Protein AF-0000000085039211 (afdb_homodimer)

Nearest PDB structures (foldseek):
  5gqo-assembly1_B-2  TM=6.770E-01  e=1.855E-03  Mycolicibacterium smegmatis MC2 155
  8w0i-assembly1_6  TM=7.832E-01  e=8.915E-02  Homo sapiens
  6xtx-assembly1_7  TM=7.557E-01  e=6.427E-02  Homo sapiens
  7uy7-assembly1_B  TM=6.218E-01  e=1.736E-02  Tetrahymena thermophila
  8rif-assembly1_D  TM=6.751E-01  e=2.836E-02  Saccharomyces cerevisiae

Radius of gyration: 34.63 Å; Cα contacts (8 Å, |Δi|>4): 441; chains: 2; bounding box: 51×150×95 Å

Structure (mmCIF, N/CA/C/O backbone):
data_AF-0000000085039211-model_v1
#
loop_
_entity.id
_entity.type
_entity.pdbx_description
1 polymer 'DUF3127 domain-containing protein'
#
loop_
_atom_site.group_PDB
_atom_site.id
_atom_site.type_symbol
_atom_site.label_atom_id
_atom_site.label_alt_id
_atom_site.label_comp_id
_atom_site.label_asym_id
_atom_site.label_entity_id
_atom_site.label_seq_id
_atom_site.pdbx_PDB_ins_code
_atom_site.Cartn_x
_atom_site.Cartn_y
_atom_site.Cartn_z
_atom_site.occupancy
_atom_site.B_iso_or_equiv
_atom_site.auth_seq_id
_atom_site.auth_comp_id
_atom_site.auth_asym_id
_atom_site.auth_atom_id
_atom_site.pdbx_PDB_model_num
ATOM 1 N N . MET A 1 1 ? -5.336 -2.699 9 1 95.12 1 MET A N 1
ATOM 2 C CA . MET A 1 1 ? -3.877 -2.699 9.047 1 95.12 1 MET A CA 1
ATOM 3 C C . MET A 1 1 ? -3.354 -1.408 9.672 1 95.12 1 MET A C 1
ATOM 5 O O . MET A 1 1 ? -4.062 -0.401 9.711 1 95.12 1 MET A O 1
ATOM 9 N N . GLU A 1 2 ? -2.113 -1.465 10.234 1 97.44 2 GLU A N 1
ATOM 10 C CA . GLU A 1 2 ? -1.537 -0.275 10.852 1 97.44 2 GLU A CA 1
ATOM 11 C C . GLU A 1 2 ? -0.101 -0.053 10.391 1 97.44 2 GLU A C 1
ATOM 13 O O . GLU A 1 2 ? 0.59 -1.003 10.016 1 97.44 2 GLU A O 1
ATOM 18 N N . ILE A 1 3 ? 0.291 1.289 10.516 1 97.94 3 ILE A N 1
ATOM 19 C CA . ILE A 1 3 ? 1.66 1.646 10.156 1 97.94 3 ILE A CA 1
ATOM 20 C C . ILE A 1 3 ? 2.162 2.752 11.078 1 97.94 3 ILE A C 1
ATOM 22 O O . ILE A 1 3 ? 1.408 3.656 11.445 1 97.94 3 ILE A O 1
ATOM 26 N N . SER A 1 4 ? 3.389 2.641 11.469 1 97.88 4 SER A N 1
ATOM 27 C CA . SER A 1 4 ? 3.998 3.635 12.352 1 97.88 4 SER A CA 1
ATOM 28 C C . SER A 1 4 ? 5.277 4.199 11.742 1 97.88 4 SER A C 1
ATOM 30 O O . SER A 1 4 ? 6.008 3.486 11.047 1 97.88 4 SER A O 1
ATOM 32 N N . GLY A 1 5 ? 5.547 5.453 12.055 1 98.25 5 GLY A N 1
ATOM 33 C CA . GLY A 1 5 ? 6.754 6.105 11.57 1 98.25 5 GLY A CA 1
ATOM 34 C C . GLY A 1 5 ? 6.723 7.613 11.734 1 98.25 5 GLY A C 1
ATOM 35 O O . GLY A 1 5 ? 5.98 8.141 12.57 1 98.25 5 GLY A O 1
ATOM 36 N N . LYS A 1 6 ? 7.578 8.242 11.07 1 98.5 6 LYS A N 1
ATOM 37 C CA . LYS A 1 6 ? 7.695 9.695 11.109 1 98.5 6 LYS A CA 1
ATOM 38 C C . LYS A 1 6 ? 7.285 10.32 9.773 1 98.5 6 LYS A C 1
ATOM 40 O O . LYS A 1 6 ? 7.695 9.852 8.711 1 98.5 6 LYS A O 1
ATOM 45 N N . ILE A 1 7 ? 6.465 11.352 9.883 1 98.81 7 ILE A N 1
ATOM 46 C CA . ILE A 1 7 ? 6.09 12.086 8.68 1 98.81 7 ILE A CA 1
ATOM 47 C C . ILE A 1 7 ? 7.262 12.945 8.211 1 98.81 7 ILE A C 1
ATOM 49 O O . ILE A 1 7 ? 7.715 13.828 8.93 1 98.81 7 ILE A O 1
ATOM 53 N N . ILE A 1 8 ? 7.719 12.711 7.027 1 98.75 8 ILE A N 1
ATOM 54 C CA . ILE A 1 8 ? 8.898 13.438 6.574 1 98.75 8 ILE A CA 1
ATOM 55 C C . ILE A 1 8 ? 8.492 14.508 5.559 1 98.75 8 ILE A C 1
ATOM 57 O O . ILE A 1 8 ? 9.281 15.398 5.238 1 98.75 8 ILE A O 1
ATOM 61 N N . GLN A 1 9 ? 7.254 14.391 5.086 1 98.62 9 GLN A N 1
ATOM 62 C CA . GLN A 1 9 ? 6.766 15.367 4.121 1 98.62 9 GLN A CA 1
ATOM 63 C C . GLN A 1 9 ? 5.238 15.391 4.09 1 98.62 9 GLN A C 1
ATOM 65 O O . GLN A 1 9 ? 4.594 14.344 4.137 1 98.62 9 GLN A O 1
ATOM 70 N N . ALA A 1 10 ? 4.711 16.531 4.086 1 98.62 10 ALA A N 1
ATOM 71 C CA . ALA A 1 10 ? 3.289 16.75 3.824 1 98.62 10 ALA A CA 1
ATOM 72 C C . ALA A 1 10 ? 3.078 17.422 2.467 1 98.62 10 ALA A C 1
ATOM 74 O O . ALA A 1 10 ? 3.518 18.547 2.246 1 98.62 10 ALA A O 1
ATOM 75 N N . LEU A 1 11 ? 2.436 16.75 1.58 1 98.38 11 LEU A N 1
ATOM 76 C CA . LEU A 1 11 ? 2.221 17.312 0.25 1 98.38 11 LEU A CA 1
ATOM 77 C C . LEU A 1 11 ? 1.058 18.297 0.256 1 98.38 11 LEU A C 1
ATOM 79 O O . LEU A 1 11 ? 0.298 18.359 1.226 1 98.38 11 LEU A O 1
ATOM 83 N N . GLU A 1 12 ? 1.002 19.062 -0.739 1 97.62 12 GLU A N 1
ATOM 84 C CA . GLU A 1 12 ? -0.069 20.047 -0.841 1 97.62 12 GLU A CA 1
ATOM 85 C C . GLU A 1 12 ? -1.436 19.375 -0.916 1 97.62 12 GLU A C 1
ATOM 87 O O . GLU A 1 12 ? -1.589 18.328 -1.571 1 97.62 12 GLU A O 1
ATOM 92 N N . GLU A 1 13 ? -2.35 20 -0.254 1 97.94 13 GLU A N 1
ATOM 93 C CA . GLU A 1 13 ? -3.721 19.5 -0.321 1 97.94 13 GLU A CA 1
ATOM 94 C C . GLU A 1 13 ? -4.285 19.625 -1.732 1 97.94 13 GLU A C 1
ATOM 96 O O . GLU A 1 13 ? -4.062 20.641 -2.408 1 97.94 13 GLU A O 1
ATOM 101 N N . GLN A 1 14 ? -4.996 18.641 -2.199 1 97.62 14 GLN A N 1
ATOM 102 C CA . GLN A 1 14 ? -5.691 18.641 -3.482 1 97.62 14 GLN A CA 1
ATOM 103 C C . GLN A 1 14 ? -7.203 18.672 -3.287 1 97.62 14 GLN A C 1
ATOM 105 O O . GLN A 1 14 ? -7.723 18.094 -2.332 1 97.62 14 GLN A O 1
ATOM 110 N N . SER A 1 15 ? -7.875 19.422 -4.148 1 96.62 15 SER A N 1
ATOM 111 C CA . SER A 1 15 ? -9.336 19.484 -4.094 1 96.62 15 SER A CA 1
ATOM 112 C C . SER A 1 15 ? -9.938 19.484 -5.492 1 96.62 15 SER A C 1
ATOM 114 O O . SER A 1 15 ? -9.242 19.719 -6.48 1 96.62 15 SER A O 1
ATOM 116 N N . GLY A 1 16 ? -11.141 19.062 -5.582 1 95.5 16 GLY A N 1
ATOM 117 C CA . GLY A 1 16 ? -11.867 19.047 -6.84 1 95.5 16 GLY A CA 1
ATOM 118 C C . GLY A 1 16 ? -13.375 18.922 -6.66 1 95.5 16 GLY A C 1
ATOM 119 O O . GLY A 1 16 ? -13.883 19.062 -5.551 1 95.5 16 GLY A O 1
ATOM 120 N N . ASN A 1 17 ? -14.102 19.031 -7.777 1 93.06 17 ASN A N 1
ATOM 121 C CA . ASN A 1 17 ? -15.547 18.828 -7.793 1 93.06 17 ASN A CA 1
ATOM 122 C C . ASN A 1 17 ? -15.922 17.516 -8.477 1 93.06 17 ASN A C 1
ATOM 124 O O . ASN A 1 17 ? -15.484 17.25 -9.594 1 93.06 17 ASN A O 1
ATOM 128 N N . GLY A 1 18 ? -16.469 16.703 -7.668 1 87.19 18 GLY A N 1
ATOM 129 C CA . GLY A 1 18 ? -16.922 15.445 -8.242 1 87.19 18 GLY A CA 1
ATOM 130 C C . GLY A 1 18 ? -18.438 15.297 -8.234 1 87.19 18 GLY A C 1
ATOM 131 O O . GLY A 1 18 ? -19.156 16.266 -7.961 1 87.19 18 GLY A O 1
ATOM 132 N N . ARG A 1 19 ? -18.953 14.102 -8.664 1 89.31 19 ARG A N 1
ATOM 133 C CA . ARG A 1 19 ? -20.375 13.812 -8.781 1 89.31 19 ARG A CA 1
ATOM 134 C C . ARG A 1 19 ? -21.078 14.047 -7.449 1 89.31 19 ARG A C 1
ATOM 136 O O . ARG A 1 19 ? -22.219 14.539 -7.426 1 89.31 19 ARG A O 1
ATOM 143 N N . ASN A 1 20 ? -20.406 13.773 -6.32 1 88.5 20 ASN A N 1
ATOM 144 C CA . ASN A 1 20 ? -20.984 13.883 -4.988 1 88.5 20 ASN A CA 1
ATOM 145 C C . ASN A 1 20 ? -20.641 15.219 -4.336 1 88.5 20 ASN A C 1
ATOM 147 O O . ASN A 1 20 ? -20.688 15.344 -3.111 1 88.5 20 ASN A O 1
ATOM 151 N N . GLY A 1 21 ? -20.062 16.156 -5.195 1 91.38 21 GLY A N 1
ATOM 152 C CA . GLY A 1 21 ? -19.703 17.469 -4.66 1 91.38 21 GLY A CA 1
ATOM 153 C C . GLY A 1 21 ? -18.219 17.703 -4.586 1 91.38 21 GLY A C 1
ATOM 154 O O . GLY A 1 21 ? -17.438 17.078 -5.309 1 91.38 21 GLY A O 1
ATOM 155 N N . THR A 1 22 ? -17.906 18.609 -3.648 1 95.69 22 THR A N 1
ATOM 156 C CA . THR A 1 22 ? -16.5 18.984 -3.516 1 95.69 22 THR A CA 1
ATOM 157 C C . THR A 1 22 ? -15.734 17.969 -2.682 1 95.69 22 THR A C 1
ATOM 159 O O . THR A 1 22 ? -16.25 17.469 -1.672 1 95.69 22 THR A O 1
ATOM 162 N N . TRP A 1 23 ? -14.508 17.547 -3.139 1 96.56 23 TRP A N 1
ATOM 163 C CA . TRP A 1 23 ? -13.664 16.625 -2.369 1 96.56 23 TRP A CA 1
ATOM 164 C C . TRP A 1 23 ? -12.297 17.25 -2.105 1 96.56 23 TRP A C 1
ATOM 166 O O . TRP A 1 23 ? -11.844 18.109 -2.861 1 96.56 23 TRP A O 1
ATOM 176 N N . ARG A 1 24 ? -11.672 16.844 -0.873 1 97.5 24 ARG A N 1
ATOM 177 C CA . ARG A 1 24 ? -10.312 17.219 -0.495 1 97.5 24 ARG A CA 1
ATOM 178 C C . ARG A 1 24 ? -9.477 16 -0.145 1 97.5 24 ARG A C 1
ATOM 180 O O . ARG A 1 24 ? -9.977 15.062 0.481 1 97.5 24 ARG A O 1
ATOM 187 N N . LYS A 1 25 ? -8.25 16.062 -0.604 1 98.12 25 LYS A N 1
ATOM 188 C CA . LYS A 1 25 ? -7.32 15.023 -0.163 1 98.12 25 LYS A CA 1
ATOM 189 C C . LYS A 1 25 ? -5.922 15.594 0.057 1 98.12 25 LYS A C 1
ATOM 191 O O . LYS A 1 25 ? -5.539 16.578 -0.583 1 98.12 25 LYS A O 1
ATOM 196 N N . ARG A 1 26 ? -5.184 15.031 0.962 1 98.75 26 ARG A N 1
ATOM 197 C CA . ARG A 1 26 ? -3.799 15.406 1.218 1 98.75 26 ARG A CA 1
ATOM 198 C C . ARG A 1 26 ? -2.93 14.18 1.448 1 98.75 26 ARG A C 1
ATOM 200 O O . ARG A 1 26 ? -3.338 13.242 2.143 1 98.75 26 ARG A O 1
ATOM 207 N N . ASP A 1 27 ? -1.784 14.18 0.815 1 98.81 27 ASP A N 1
ATOM 208 C CA . ASP A 1 27 ? -0.852 13.07 0.933 1 98.81 27 ASP A CA 1
ATOM 209 C C . ASP A 1 27 ? 0.279 13.398 1.905 1 98.81 27 ASP A C 1
ATOM 211 O O . ASP A 1 27 ? 0.748 14.539 1.957 1 98.81 27 ASP A O 1
ATOM 215 N N . TYR A 1 28 ? 0.678 12.438 2.648 1 98.88 28 TYR A N 1
ATOM 216 C CA . TYR A 1 28 ? 1.795 12.508 3.584 1 98.88 28 TYR A CA 1
ATOM 217 C C . TYR A 1 28 ? 2.793 11.383 3.33 1 98.88 28 TY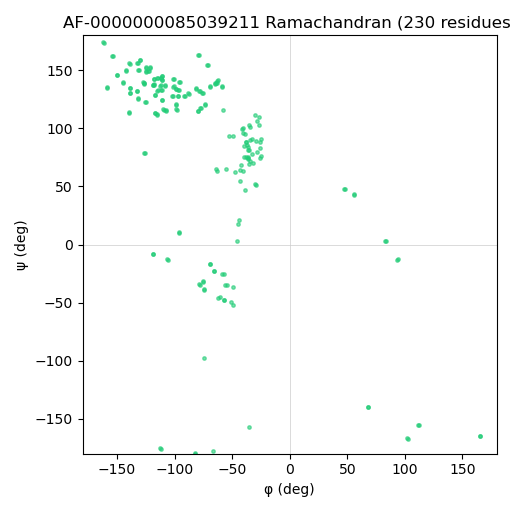R A C 1
ATOM 219 O O . TYR A 1 28 ? 2.402 10.242 3.084 1 98.88 28 TYR A O 1
ATOM 227 N N . ILE A 1 29 ? 4.027 11.688 3.391 1 98.94 29 ILE A N 1
ATOM 228 C CA . ILE A 1 29 ? 5.055 10.664 3.248 1 98.94 29 ILE A CA 1
ATOM 229 C C . ILE A 1 29 ? 5.547 10.234 4.629 1 98.94 29 ILE A C 1
ATOM 231 O O . ILE A 1 29 ? 6.113 11.039 5.371 1 98.94 29 ILE A O 1
ATOM 235 N N . LEU A 1 30 ? 5.328 9.016 4.965 1 98.88 30 LEU A N 1
ATOM 236 C CA . LEU A 1 30 ? 5.762 8.43 6.234 1 98.88 30 LEU A CA 1
ATOM 237 C C . LEU A 1 30 ? 7.012 7.582 6.043 1 98.88 30 LEU A C 1
ATOM 239 O O . LEU A 1 30 ? 7.098 6.805 5.086 1 98.88 30 LEU A O 1
ATOM 243 N N . GLU A 1 31 ? 7.996 7.848 6.824 1 98.81 31 GLU A N 1
ATOM 244 C CA . GLU A 1 31 ? 9.148 6.957 6.887 1 98.81 31 GLU A CA 1
ATOM 245 C C . GLU A 1 31 ? 9.055 6.012 8.086 1 98.81 31 GLU A C 1
ATOM 247 O O . GLU A 1 31 ? 8.984 6.457 9.227 1 98.81 31 GLU A O 1
ATOM 252 N N . THR A 1 32 ? 9.055 4.727 7.75 1 98.25 32 THR A N 1
ATOM 253 C CA . THR A 1 32 ? 8.938 3.73 8.812 1 98.25 32 THR A CA 1
ATOM 254 C C . THR A 1 32 ? 10.219 3.65 9.625 1 98.25 32 THR A C 1
ATOM 256 O O . THR A 1 32 ? 11.281 4.09 9.172 1 98.25 32 THR A O 1
ATOM 259 N N . GLY A 1 33 ? 10.062 3.199 10.883 1 94.38 33 GLY A N 1
ATOM 260 C CA . GLY A 1 33 ? 11.227 2.988 11.727 1 94.38 33 GLY A CA 1
ATOM 261 C C . GLY A 1 33 ? 11.914 1.658 11.477 1 94.38 33 GLY A C 1
ATOM 262 O O . GLY A 1 33 ? 11.57 0.948 10.531 1 94.38 33 GLY A O 1
ATOM 263 N N . GLY A 1 34 ? 13.078 1.405 12.297 1 91.06 34 GLY A N 1
ATOM 264 C CA . GLY A 1 34 ? 13.773 0.13 12.211 1 91.06 34 GLY A CA 1
ATOM 265 C C . GLY A 1 34 ? 15.055 0.201 11.398 1 91.06 34 GLY A C 1
ATOM 266 O O . GLY A 1 34 ? 15.539 1.291 11.086 1 91.06 34 GLY A O 1
ATOM 267 N N . GLN A 1 35 ? 15.57 -1.018 11.07 1 93.56 35 GLN A N 1
ATOM 268 C CA . GLN A 1 35 ? 16.859 -1.14 10.414 1 93.56 35 GLN A CA 1
ATOM 269 C C . GLN A 1 35 ? 16.766 -0.758 8.938 1 93.56 35 GLN A C 1
ATOM 271 O O . GLN A 1 35 ? 17.719 -0.192 8.383 1 93.56 35 GLN A O 1
ATOM 276 N N . TYR A 1 36 ? 15.586 -0.991 8.266 1 94.44 36 TYR A N 1
ATOM 277 C CA . TYR A 1 36 ? 15.391 -0.73 6.848 1 94.44 36 TYR A CA 1
ATOM 278 C C . TYR A 1 36 ? 14.172 0.156 6.617 1 94.44 36 TYR A C 1
ATOM 280 O O . TYR A 1 36 ? 13.148 -0.308 6.117 1 94.44 36 TYR A O 1
ATOM 288 N N . PRO A 1 37 ? 14.375 1.409 6.848 1 97.81 37 PRO A N 1
ATOM 289 C CA . PRO A 1 37 ? 13.242 2.328 6.715 1 97.81 37 PRO A CA 1
ATOM 290 C C . PRO A 1 37 ? 12.711 2.402 5.285 1 97.81 37 PRO A C 1
ATOM 292 O O . PRO A 1 37 ? 13.484 2.35 4.328 1 97.81 37 PRO A O 1
ATOM 295 N N . LYS A 1 38 ? 11.406 2.439 5.184 1 98.25 38 LYS A N 1
ATOM 296 C CA . LYS A 1 38 ? 10.711 2.635 3.91 1 98.25 38 LYS A CA 1
ATOM 297 C C . LYS A 1 38 ? 9.82 3.869 3.953 1 98.25 38 LYS A C 1
ATOM 299 O O . LYS A 1 38 ? 9.375 4.285 5.027 1 98.25 38 LYS A O 1
ATOM 304 N N . LYS A 1 39 ? 9.648 4.422 2.822 1 98.88 39 LYS A N 1
ATOM 305 C CA . LYS A 1 39 ? 8.68 5.508 2.713 1 98.88 39 LYS A CA 1
ATOM 306 C C . LYS A 1 39 ? 7.32 4.992 2.24 1 98.88 39 LYS A C 1
ATOM 308 O O . LYS A 1 39 ? 7.254 4.109 1.382 1 98.88 39 LYS A O 1
ATOM 313 N N . VAL A 1 40 ? 6.328 5.52 2.818 1 98.94 40 VAL A N 1
ATOM 314 C CA . VAL A 1 40 ? 4.969 5.176 2.402 1 98.94 40 VAL A CA 1
ATOM 315 C C . VAL A 1 40 ? 4.148 6.449 2.213 1 98.94 40 VAL A C 1
ATOM 317 O O . VAL A 1 40 ? 4.086 7.293 3.107 1 98.94 40 VAL A O 1
ATOM 320 N N . CYS A 1 41 ? 3.562 6.605 1.047 1 98.94 41 CYS A N 1
ATOM 321 C CA . CYS A 1 41 ? 2.65 7.711 0.785 1 98.94 41 CYS A CA 1
ATOM 322 C C . CYS A 1 41 ? 1.268 7.43 1.357 1 98.94 41 CYS A C 1
ATOM 324 O O . CYS A 1 41 ? 0.583 6.508 0.911 1 98.94 41 CYS A O 1
ATOM 326 N N . LEU A 1 42 ? 0.855 8.172 2.287 1 98.88 42 LEU A N 1
ATOM 327 C CA . LEU A 1 42 ? -0.427 8.016 2.965 1 98.88 42 LEU A CA 1
ATOM 328 C C . LEU A 1 42 ? -1.395 9.125 2.564 1 98.88 42 LEU A C 1
ATOM 330 O O . LEU A 1 42 ? -1.01 10.289 2.492 1 98.88 42 LEU A O 1
ATOM 334 N N . THR A 1 43 ? -2.607 8.773 2.332 1 98.88 43 THR A N 1
ATOM 335 C CA . THR A 1 43 ? -3.592 9.75 1.873 1 98.88 43 THR A CA 1
ATOM 336 C C . THR A 1 43 ? -4.691 9.938 2.916 1 98.88 43 THR A C 1
ATOM 338 O O . THR A 1 43 ? -5.219 8.961 3.451 1 98.88 43 THR A O 1
ATOM 341 N N . VAL A 1 44 ? -5.027 11.156 3.23 1 98.81 44 VAL A N 1
ATOM 342 C CA . VAL A 1 44 ? -6.164 11.508 4.074 1 98.81 44 VAL A CA 1
ATOM 343 C C . VAL A 1 44 ? -7.223 12.219 3.24 1 98.81 44 VAL A C 1
ATOM 345 O O . VAL A 1 44 ? -6.898 13.086 2.418 1 98.81 44 VAL A O 1
ATOM 348 N N . TRP A 1 45 ? -8.461 11.852 3.459 1 98 45 TRP A N 1
ATOM 349 C CA . TRP A 1 45 ? -9.547 12.391 2.65 1 98 45 TRP A CA 1
ATOM 350 C C . TRP A 1 45 ? -10.484 13.234 3.5 1 98 45 TRP A C 1
ATOM 352 O O . TRP A 1 45 ? -10.758 12.906 4.656 1 98 45 TRP A O 1
ATOM 362 N N . GLY A 1 46 ? -11.031 14.391 2.912 1 96.94 46 GLY A N 1
ATOM 363 C CA . GLY A 1 46 ? -12.141 15.148 3.473 1 96.94 46 GLY A CA 1
ATOM 364 C C . GLY A 1 46 ? -11.789 15.859 4.766 1 96.94 46 GLY A C 1
ATOM 365 O O . GLY A 1 46 ? -10.688 16.406 4.898 1 96.94 46 GLY A O 1
ATOM 366 N N . ASP A 1 47 ? -12.781 15.82 5.715 1 96.94 47 ASP A N 1
ATOM 367 C CA . ASP A 1 47 ? -12.648 16.562 6.961 1 96.94 47 ASP A CA 1
ATOM 368 C C . ASP A 1 47 ? -11.562 15.969 7.852 1 96.94 47 ASP A C 1
ATOM 370 O O . ASP A 1 47 ? -11.086 16.625 8.781 1 96.94 47 ASP A O 1
ATOM 374 N N . LYS A 1 48 ? -11.195 14.75 7.547 1 98.12 48 LYS A N 1
ATOM 375 C CA . LYS A 1 48 ? -10.188 14.07 8.359 1 98.12 48 LYS A CA 1
ATOM 376 C C . LYS A 1 48 ? -8.828 14.75 8.242 1 98.12 48 LYS A C 1
ATOM 378 O O . LYS A 1 48 ? -7.961 14.578 9.102 1 98.12 48 LYS A O 1
ATOM 383 N N . ILE A 1 49 ? -8.602 15.469 7.188 1 98.19 49 ILE A N 1
ATOM 384 C CA . ILE A 1 49 ? -7.355 16.203 7.008 1 98.19 49 ILE A CA 1
ATOM 385 C C . ILE A 1 49 ? -7.141 17.156 8.188 1 98.19 49 ILE A C 1
ATOM 387 O O . ILE A 1 49 ? -6.066 17.172 8.789 1 98.19 49 ILE A O 1
ATOM 391 N N . ASP A 1 50 ? -8.227 17.906 8.516 1 97.56 50 ASP A N 1
ATOM 392 C CA . ASP A 1 50 ? -8.172 18.859 9.625 1 97.56 50 ASP A CA 1
ATOM 393 C C . ASP A 1 50 ? -8.203 18.141 10.969 1 97.56 50 ASP A C 1
ATOM 395 O O . ASP A 1 50 ? -7.559 18.578 11.93 1 97.56 50 ASP A O 1
ATOM 399 N N . GLN A 1 51 ? -9.008 17.078 11.055 1 97.31 51 GLN A N 1
ATOM 400 C CA . GLN A 1 51 ? -9.148 16.312 12.289 1 97.31 51 GLN A CA 1
ATOM 401 C C . GLN A 1 51 ? -7.82 15.703 12.719 1 97.31 51 GLN A C 1
ATOM 403 O O . GLN A 1 51 ? -7.457 15.758 13.891 1 97.31 51 GLN A O 1
ATOM 408 N N . PHE A 1 52 ? -7.094 15.102 11.758 1 97.69 52 PHE A N 1
ATOM 409 C CA . PHE A 1 52 ? -5.832 14.453 12.094 1 97.69 52 PHE A CA 1
ATOM 410 C C . PHE A 1 52 ? -4.719 15.484 12.242 1 97.69 52 PHE A C 1
ATOM 412 O O . PHE A 1 52 ? -3.842 15.336 13.102 1 97.69 52 PHE A O 1
ATOM 419 N N . ASN A 1 53 ? -4.777 16.578 11.422 1 97.19 53 ASN A N 1
ATOM 420 C CA . ASN A 1 53 ? -3.816 17.672 11.477 1 97.19 53 ASN A CA 1
ATOM 421 C C . ASN A 1 53 ? -2.379 17.172 11.516 1 97.19 53 ASN A C 1
ATOM 423 O O . ASN A 1 53 ? -1.59 17.578 12.367 1 97.19 53 ASN A O 1
ATOM 427 N N . ILE A 1 54 ? -2.104 16.266 10.641 1 98.19 54 ILE A N 1
ATOM 428 C CA . ILE A 1 54 ? -0.786 15.641 10.578 1 98.19 54 ILE A CA 1
ATOM 429 C C . ILE A 1 54 ? 0.242 16.656 10.086 1 98.19 54 ILE A C 1
ATOM 431 O O . ILE A 1 54 ? -0.014 17.406 9.133 1 98.19 54 ILE A O 1
ATOM 435 N N . GLN A 1 55 ? 1.389 16.641 10.766 1 97.31 55 GLN A N 1
ATOM 436 C CA . GLN A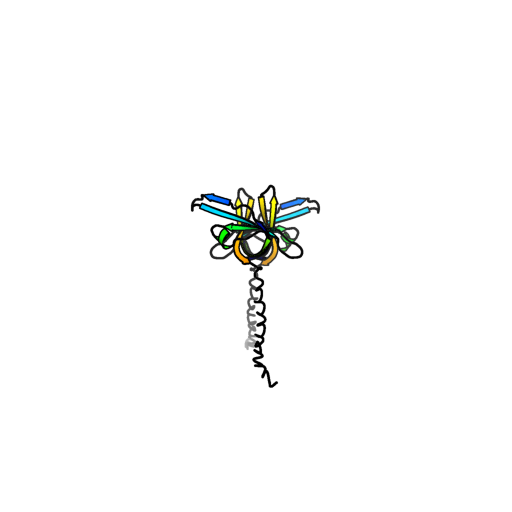 1 55 ? 2.43 17.609 10.43 1 97.31 55 GLN A CA 1
ATOM 437 C C . GLN A 1 55 ? 3.746 16.906 10.109 1 97.31 55 GLN A C 1
ATOM 439 O O . GLN A 1 55 ? 4.016 15.812 10.609 1 97.31 55 GLN A O 1
ATOM 444 N N . GLN A 1 56 ? 4.551 17.594 9.258 1 97.81 56 GLN A N 1
ATOM 445 C CA . GLN A 1 56 ? 5.895 17.094 8.977 1 97.81 56 GLN A CA 1
ATOM 446 C C . GLN A 1 56 ? 6.719 16.984 10.258 1 97.81 56 GLN A C 1
ATOM 448 O O . GLN A 1 56 ? 6.691 17.891 11.094 1 97.81 56 GLN A O 1
ATOM 453 N N . GLY A 1 57 ? 7.438 15.891 10.406 1 97.38 57 GLY A N 1
ATOM 454 C CA . GLY A 1 57 ? 8.258 15.68 11.594 1 97.38 57 GLY A CA 1
ATOM 455 C C . GLY A 1 57 ? 7.543 14.898 12.68 1 97.38 57 GLY A C 1
ATOM 456 O O . GLY A 1 57 ? 8.172 14.43 13.633 1 97.38 57 GLY A O 1
ATOM 457 N N . GLN A 1 58 ? 6.242 14.734 12.562 1 97.25 58 GLN A N 1
ATOM 458 C CA . GLN A 1 58 ? 5.418 14.07 13.57 1 97.25 58 GLN A CA 1
ATOM 459 C C . GLN A 1 58 ? 5.602 12.555 13.523 1 97.25 58 GLN A C 1
ATOM 461 O O . GLN A 1 58 ? 5.625 11.969 12.438 1 97.25 58 GLN A O 1
ATOM 466 N N . GLU A 1 59 ? 5.848 11.93 14.672 1 97.62 59 GLU A N 1
ATOM 467 C CA . GLU A 1 59 ? 5.797 10.469 14.797 1 97.62 59 GLU A CA 1
ATOM 468 C C . GLU A 1 59 ? 4.383 10 15.133 1 97.62 59 GLU A C 1
ATOM 470 O O . GLU A 1 59 ? 3.748 10.523 16.047 1 97.62 59 GLU A O 1
ATOM 475 N N . LEU A 1 60 ? 3.895 9.016 14.383 1 97.94 60 LEU A N 1
ATOM 476 C CA . LEU A 1 60 ? 2.525 8.594 14.648 1 97.94 60 LEU A CA 1
ATOM 477 C C . LEU A 1 60 ? 2.314 7.141 14.219 1 97.94 60 LEU A C 1
ATOM 479 O O . LEU A 1 60 ? 3.184 6.543 13.586 1 97.94 60 LEU A O 1
ATOM 483 N N . THR A 1 61 ? 1.269 6.547 14.719 1 98.31 61 THR A N 1
ATOM 484 C CA . THR A 1 61 ? 0.715 5.277 14.266 1 98.31 61 THR A CA 1
ATOM 485 C C . THR A 1 61 ? -0.638 5.488 13.586 1 98.31 61 THR A C 1
ATOM 487 O O . THR A 1 61 ? -1.52 6.145 14.148 1 98.31 61 THR A O 1
ATOM 490 N N . ALA A 1 62 ? -0.791 5.047 12.398 1 98.44 62 ALA A N 1
ATOM 491 C CA . ALA A 1 62 ? -2.025 5.242 11.641 1 98.44 62 ALA A CA 1
ATOM 492 C C . ALA A 1 62 ? -2.664 3.906 11.281 1 98.44 62 ALA A C 1
ATOM 494 O O . ALA A 1 62 ? -1.964 2.949 10.938 1 98.44 62 ALA A O 1
ATOM 495 N N . SER A 1 63 ? -3.949 3.822 11.422 1 98.19 63 SER A N 1
ATOM 496 C CA . SER A 1 63 ? -4.707 2.756 10.781 1 98.19 63 SER A CA 1
ATOM 497 C C . SER A 1 63 ? -4.93 3.053 9.297 1 98.19 63 SER A C 1
ATOM 499 O O . SER A 1 63 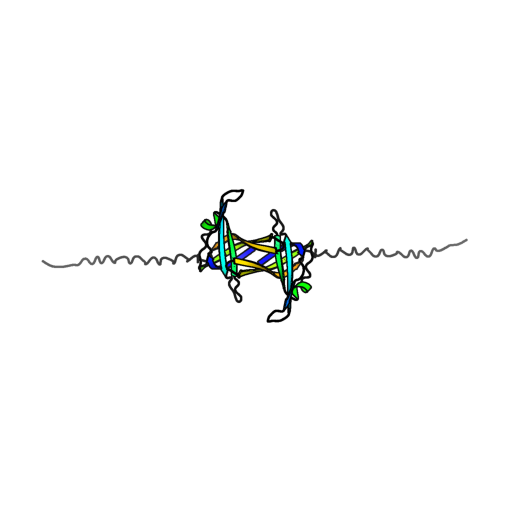? -5.336 4.156 8.938 1 98.19 63 SER A O 1
ATOM 501 N N . ILE A 1 64 ? -4.668 2.055 8.453 1 98.5 64 ILE A N 1
ATOM 502 C CA . ILE A 1 64 ? -4.66 2.348 7.023 1 98.5 64 ILE A CA 1
ATOM 503 C C . ILE A 1 64 ? -5.523 1.329 6.285 1 98.5 64 ILE A C 1
ATOM 505 O O . ILE A 1 64 ? -5.82 0.255 6.812 1 98.5 64 ILE A O 1
ATOM 509 N N . GLU A 1 65 ? -5.934 1.721 5.137 1 97.75 65 GLU A N 1
ATOM 510 C CA . GLU A 1 65 ? -6.594 0.869 4.152 1 97.75 65 GLU A CA 1
ATOM 511 C C . GLU A 1 65 ? -5.871 0.924 2.807 1 97.75 65 GLU A C 1
ATOM 513 O O . GLU A 1 65 ? -5.625 2.008 2.271 1 97.75 65 GLU A O 1
ATOM 518 N N . VAL A 1 66 ? -5.449 -0.261 2.354 1 98.69 66 VAL A N 1
ATOM 519 C CA . VAL A 1 66 ? -4.758 -0.349 1.071 1 98.69 66 VAL A CA 1
ATOM 520 C C . VAL A 1 66 ? -5.746 -0.748 -0.023 1 98.69 66 VAL A C 1
ATOM 522 O O . VAL A 1 66 ? -6.508 -1.705 0.139 1 98.69 66 VAL A O 1
ATOM 525 N N . GLU A 1 67 ? -5.797 -0.002 -1.107 1 98.75 67 GLU A N 1
ATOM 526 C CA . GLU A 1 67 ? -6.703 -0.273 -2.219 1 98.75 67 GLU A CA 1
ATOM 527 C C . GLU A 1 67 ? -6.012 -0.063 -3.561 1 98.75 67 GLU A C 1
ATOM 529 O O . GLU A 1 67 ? -5.32 0.938 -3.76 1 98.75 67 GLU A O 1
ATOM 534 N N . SER A 1 68 ? -6.129 -1.041 -4.473 1 98.88 68 SER A N 1
ATOM 535 C CA . SER A 1 68 ? -5.586 -0.907 -5.82 1 98.88 68 SER A CA 1
ATOM 536 C C . SER A 1 68 ? -6.695 -0.802 -6.859 1 98.88 68 SER A C 1
ATOM 538 O O . SER A 1 68 ? -7.75 -1.429 -6.715 1 98.88 68 SER A O 1
ATOM 540 N N . ARG A 1 69 ? -6.484 -0.055 -7.855 1 98.44 69 ARG A N 1
ATOM 541 C CA . ARG A 1 69 ? -7.395 0.109 -8.984 1 98.44 69 ARG A CA 1
ATOM 542 C C . ARG A 1 69 ? -6.656 -0.04 -10.312 1 98.44 69 ARG A C 1
ATOM 544 O O . ARG A 1 69 ? -5.477 0.304 -10.406 1 98.44 69 ARG A O 1
ATOM 551 N N . GLU A 1 70 ? -7.395 -0.506 -11.266 1 98.25 70 GLU A N 1
ATOM 552 C CA . GLU A 1 70 ? -6.824 -0.696 -12.602 1 98.25 70 GLU A CA 1
ATOM 553 C C . GLU A 1 70 ? -7.141 0.489 -13.508 1 98.25 70 GLU A C 1
ATOM 555 O O . GLU A 1 70 ? -8.281 0.954 -13.562 1 98.25 70 GLU A O 1
ATOM 560 N N . PHE A 1 71 ? -6.172 1.059 -14.25 1 97.31 71 PHE A N 1
ATOM 561 C CA . PHE A 1 71 ? -6.316 2.10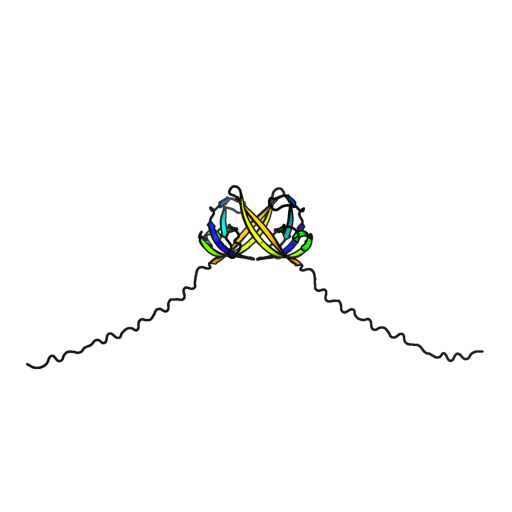5 -15.25 1 97.31 71 PHE A CA 1
ATOM 562 C C . PHE A 1 71 ? -5.43 1.825 -16.453 1 97.31 71 PHE A C 1
ATOM 564 O O . PHE A 1 71 ? -4.199 1.855 -16.359 1 97.31 71 PHE A O 1
ATOM 571 N N . ASN A 1 72 ? -6.09 1.552 -17.609 1 97.06 72 ASN A N 1
ATOM 572 C CA . ASN A 1 72 ? -5.387 1.286 -18.859 1 97.06 72 ASN A CA 1
ATOM 573 C C . ASN A 1 72 ? -4.391 0.141 -18.719 1 97.06 72 ASN A C 1
ATOM 575 O O . ASN A 1 72 ? -3.238 0.258 -19.125 1 97.06 72 ASN A O 1
ATOM 579 N N . GLY A 1 73 ? -4.773 -0.899 -18.062 1 95.38 73 GLY A N 1
ATOM 580 C CA . GLY A 1 73 ? -3.99 -2.121 -17.953 1 95.38 73 GLY A CA 1
ATOM 581 C C . GLY A 1 73 ? -2.947 -2.072 -16.859 1 95.38 73 GLY A C 1
ATOM 582 O O . GLY A 1 73 ? -2.158 -3.006 -16.703 1 95.38 73 GLY A O 1
ATOM 583 N N . ARG A 1 74 ? -2.93 -0.963 -16.109 1 96.81 74 ARG A N 1
ATOM 584 C CA . ARG A 1 74 ? -1.974 -0.809 -15.023 1 96.81 74 ARG A CA 1
ATOM 585 C C . ARG A 1 74 ? -2.688 -0.668 -13.688 1 96.81 7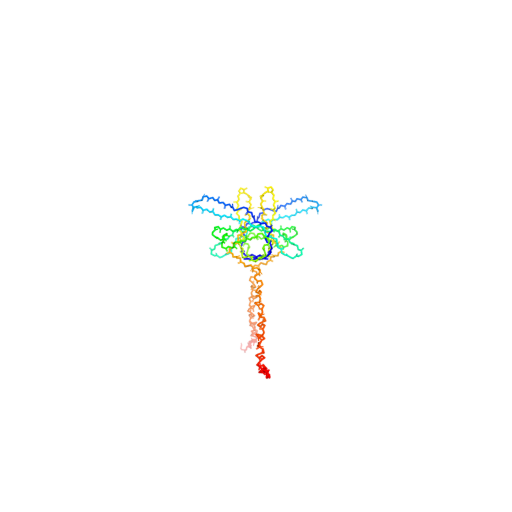4 ARG A C 1
ATOM 587 O O . ARG A 1 74 ? -3.764 -0.069 -13.609 1 96.81 74 ARG A O 1
ATOM 594 N N . TRP A 1 75 ? -2.098 -1.251 -12.695 1 98.44 75 TRP A N 1
ATOM 595 C CA . TRP A 1 75 ? -2.674 -1.175 -11.359 1 98.44 75 TRP A CA 1
ATOM 596 C C . TRP A 1 75 ? -1.989 -0.092 -10.531 1 98.44 75 TRP A C 1
ATOM 598 O O . TRP A 1 75 ? -0.762 0.031 -10.555 1 98.44 75 TRP A O 1
ATOM 608 N N . TYR A 1 76 ? -2.83 0.723 -9.844 1 98.25 76 TYR A N 1
ATOM 609 C CA . TYR A 1 76 ? -2.373 1.768 -8.938 1 98.25 76 TYR A CA 1
ATOM 610 C C . TYR A 1 76 ? -2.854 1.502 -7.516 1 98.25 76 TYR A C 1
ATOM 612 O O . TYR A 1 76 ? -3.996 1.085 -7.309 1 98.25 76 TYR A O 1
ATOM 620 N N . THR A 1 77 ? -1.954 1.721 -6.574 1 98.81 77 THR A N 1
ATOM 621 C CA . THR A 1 77 ? -2.279 1.408 -5.188 1 98.81 77 THR A CA 1
ATOM 622 C C . THR A 1 77 ? -2.266 2.672 -4.332 1 98.81 77 THR A C 1
ATOM 624 O O . THR A 1 77 ? -1.316 3.455 -4.387 1 98.81 77 THR A O 1
ATOM 627 N N . ASP A 1 78 ? -3.35 2.84 -3.607 1 98.44 78 ASP A N 1
ATOM 628 C CA . ASP A 1 78 ? -3.477 3.924 -2.641 1 98.44 78 ASP A CA 1
ATOM 629 C C . ASP A 1 78 ? -3.512 3.385 -1.212 1 98.44 78 ASP A C 1
ATOM 631 O O . ASP A 1 78 ? -4.09 2.326 -0.956 1 98.44 78 ASP A O 1
ATOM 635 N N . VAL A 1 79 ? -2.895 4.152 -0.35 1 98.88 79 VAL A N 1
ATOM 636 C CA . VAL A 1 79 ? -2.943 3.844 1.075 1 98.88 79 VAL A CA 1
ATOM 637 C C . VAL A 1 79 ? -3.684 4.953 1.821 1 98.88 79 VAL A C 1
ATOM 639 O O . VAL A 1 79 ? -3.168 6.062 1.964 1 98.88 79 VAL A O 1
ATOM 642 N N . LYS A 1 80 ? -4.848 4.66 2.348 1 98.75 80 LYS A N 1
ATOM 643 C CA . LYS A 1 80 ? -5.699 5.648 3.002 1 98.75 80 LYS A CA 1
ATOM 644 C C . LYS A 1 80 ? -5.59 5.551 4.52 1 98.75 80 LYS A C 1
ATOM 646 O O . LYS A 1 80 ? -5.578 4.449 5.078 1 98.75 80 LYS A O 1
ATOM 651 N N . ILE A 1 81 ? -5.484 6.672 5.152 1 98.69 81 ILE A N 1
ATOM 652 C CA . ILE A 1 81 ? -5.551 6.719 6.609 1 98.69 81 ILE A CA 1
ATOM 653 C C . ILE A 1 81 ? -6.996 6.941 7.055 1 98.69 81 ILE A C 1
ATOM 655 O O . ILE A 1 81 ? -7.668 7.855 6.566 1 98.69 81 ILE A O 1
ATOM 659 N N . TRP A 1 82 ? -7.398 6.09 7.914 1 96.75 82 TRP A N 1
ATOM 660 C CA . TRP A 1 82 ? -8.742 6.352 8.43 1 96.75 82 TRP A CA 1
ATOM 661 C C . TRP A 1 82 ? -8.719 6.582 9.93 1 96.75 82 TRP A C 1
ATOM 663 O O . TRP A 1 82 ? -9.711 7.02 10.516 1 96.75 82 TRP A O 1
ATOM 673 N N . ARG A 1 83 ? -7.598 6.375 10.664 1 98.06 83 ARG A N 1
ATOM 674 C CA . ARG A 1 83 ? -7.379 6.691 12.07 1 98.06 83 ARG A CA 1
ATOM 675 C C . ARG A 1 83 ? -5.91 7.004 12.344 1 98.06 83 ARG A C 1
ATOM 677 O O . ARG A 1 83 ? -5.023 6.398 11.734 1 98.06 83 ARG A O 1
ATOM 684 N N . VAL A 1 84 ? -5.66 7.914 13.266 1 98.25 84 VAL A N 1
ATOM 685 C CA . VAL A 1 84 ? -4.297 8.289 13.617 1 98.25 84 VAL A CA 1
ATOM 686 C C . VAL A 1 84 ? -4.145 8.297 15.141 1 98.25 84 VAL A C 1
ATOM 688 O O . VAL A 1 84 ? -5.02 8.789 15.859 1 98.25 84 VAL A O 1
ATOM 691 N N . ASN A 1 85 ? -3.084 7.672 15.586 1 93.5 85 ASN A N 1
ATOM 692 C CA . ASN A 1 85 ? -2.656 7.75 16.984 1 93.5 85 ASN A CA 1
ATOM 693 C C . ASN A 1 85 ? -1.285 8.406 17.109 1 93.5 85 ASN A C 1
ATOM 695 O O . ASN A 1 85 ? -0.295 7.895 16.578 1 93.5 85 ASN A O 1
ATOM 699 N N . ASN A 1 86 ? -1.226 9.562 17.688 1 83.75 86 ASN A N 1
ATOM 700 C CA . ASN A 1 86 ? 0.023 10.305 17.844 1 83.75 86 ASN A CA 1
ATOM 701 C C . ASN A 1 86 ? 0.88 9.75 18.969 1 83.75 86 ASN A C 1
ATOM 703 O O . ASN A 1 86 ? 0.355 9.32 20 1 83.75 86 ASN A O 1
ATOM 707 N N . ALA A 1 87 ? 2.121 9.234 18.672 1 65.56 87 ALA A N 1
ATOM 708 C CA . ALA A 1 87 ? 3.035 8.836 19.734 1 65.56 87 ALA A CA 1
ATOM 709 C C . ALA A 1 87 ? 3.346 10.016 20.656 1 65.56 87 ALA A C 1
ATOM 711 O O . ALA A 1 87 ? 4.027 9.852 21.672 1 65.56 87 ALA A O 1
ATOM 712 N N . SER A 1 88 ? 3.27 11.156 20.266 1 52.34 88 SER A N 1
ATOM 713 C CA . SER A 1 88 ? 3.863 12.18 21.125 1 52.34 88 SER A CA 1
ATOM 714 C C . SER A 1 88 ? 3.373 12.055 22.562 1 52.34 88 SER A C 1
ATOM 716 O O . SER A 1 88 ? 3.922 12.688 23.469 1 52.34 88 SER A O 1
ATOM 718 N N . ALA A 1 89 ? 2.033 11.953 22.797 1 44.19 89 ALA A N 1
ATOM 719 C CA . ALA A 1 89 ? 1.945 12.539 24.141 1 44.19 89 ALA A CA 1
ATOM 720 C C . ALA A 1 89 ? 2.717 11.703 25.156 1 44.19 89 ALA A C 1
ATOM 722 O O . ALA A 1 89 ? 2.332 10.57 25.453 1 44.19 89 ALA A O 1
ATOM 723 N N . PRO A 1 90 ? 4.039 11.57 25.031 1 41.94 90 PRO A N 1
ATOM 724 C CA . PRO A 1 90 ? 4.477 11.148 26.375 1 41.94 90 PRO A CA 1
ATOM 725 C C . PRO A 1 90 ? 3.527 11.617 27.469 1 41.94 90 PRO A C 1
ATOM 727 O O . PRO A 1 90 ? 3.129 12.781 27.5 1 41.94 90 PRO A O 1
ATOM 730 N N . ASN A 1 91 ? 2.562 10.82 27.734 1 38.94 91 ASN A N 1
ATOM 731 C CA . ASN A 1 91 ? 1.977 11.242 29 1 38.94 91 ASN A CA 1
ATOM 732 C C . ASN A 1 91 ? 3.008 11.914 29.906 1 38.94 91 ASN A C 1
ATOM 734 O O . ASN A 1 91 ? 3.875 11.25 30.469 1 38.94 91 ASN A O 1
ATOM 738 N N . ALA A 1 92 ? 3.746 12.914 29.375 1 39.75 92 ALA A N 1
ATOM 739 C CA . ALA A 1 92 ? 4.445 13.68 30.406 1 39.75 92 ALA A CA 1
ATOM 740 C C . ALA A 1 92 ? 3.684 13.648 31.734 1 39.75 92 ALA A C 1
ATOM 742 O O . ALA A 1 92 ? 2.537 14.094 31.797 1 39.75 92 ALA A O 1
ATOM 743 N N . ALA A 1 93 ? 3.865 12.539 32.406 1 40.59 93 ALA A N 1
ATOM 744 C CA . ALA A 1 93 ? 3.438 12.523 33.812 1 40.59 93 ALA A CA 1
ATOM 745 C C . ALA A 1 93 ? 3.514 13.922 34.438 1 40.59 93 ALA A C 1
ATOM 747 O O . ALA A 1 93 ? 4.523 14.617 34.281 1 40.59 93 ALA A O 1
ATOM 748 N N . PRO A 1 94 ? 2.451 14.547 34.656 1 41.19 94 PRO A N 1
ATOM 749 C CA . PRO A 1 94 ? 2.553 15.812 35.406 1 41.19 94 PRO A CA 1
ATOM 750 C C . PRO A 1 94 ? 3.717 15.828 36.375 1 41.19 94 PRO A C 1
ATOM 752 O O . PRO A 1 94 ? 3.938 14.844 37.094 1 41.19 94 PRO A O 1
ATOM 755 N N . ALA A 1 95 ? 4.867 16.25 35.938 1 40.09 95 ALA A N 1
ATOM 756 C CA . ALA A 1 95 ? 5.898 16.469 36.938 1 40.09 95 ALA A CA 1
ATOM 757 C C . ALA A 1 95 ? 5.273 16.797 38.312 1 40.09 95 ALA A C 1
ATOM 759 O O . ALA A 1 95 ? 4.348 17.609 38.375 1 40.09 95 ALA A O 1
ATOM 760 N N . PRO A 1 96 ? 5.238 15.852 39.219 1 40.09 96 PRO A N 1
ATOM 761 C CA . PRO A 1 96 ? 4.734 16.219 40.562 1 40.09 96 PRO A CA 1
ATOM 762 C C . PRO A 1 96 ? 5.145 17.625 40.969 1 40.09 96 PRO A C 1
ATOM 764 O O . PRO A 1 96 ? 6.312 18 40.812 1 40.09 96 PRO A O 1
ATOM 767 N N . LYS A 1 97 ? 4.426 18.656 40.5 1 38.25 97 LYS A N 1
ATOM 768 C CA . LYS A 1 97 ? 4.641 19.953 41.125 1 38.25 97 LYS A CA 1
ATOM 769 C C . LYS A 1 97 ? 5.16 19.797 42.531 1 38.25 97 LYS A C 1
ATOM 771 O O . LYS A 1 97 ? 4.461 19.281 43.406 1 38.25 97 LYS A O 1
ATOM 776 N N . ASN A 1 98 ? 6.488 19.453 42.719 1 36.25 98 ASN A N 1
ATOM 777 C CA . ASN A 1 98 ? 7.062 19.562 44.062 1 36.25 98 ASN A CA 1
ATOM 778 C C . ASN A 1 98 ? 6.508 20.766 44.812 1 36.25 98 ASN A C 1
ATOM 780 O O . ASN A 1 98 ? 6.711 21.906 44.406 1 36.25 98 ASN A O 1
ATOM 784 N N . GLU A 1 99 ? 5.262 20.672 45.281 1 35.09 99 GLU A N 1
ATOM 785 C CA . GLU A 1 99 ? 4.715 21.625 46.219 1 35.09 99 GLU A CA 1
ATOM 786 C C . GLU A 1 99 ? 5.793 22.125 47.188 1 35.09 99 GLU A C 1
ATOM 788 O O . GLU A 1 99 ? 6.371 21.328 47.938 1 35.09 99 GLU A O 1
ATOM 793 N N . MET A 1 100 ? 6.723 22.984 46.625 1 36.62 100 MET A N 1
ATOM 794 C CA . MET A 1 100 ? 7.656 23.641 47.531 1 36.62 100 MET A CA 1
ATOM 795 C C . MET A 1 100 ? 6.98 23.953 48.875 1 36.62 100 MET A C 1
ATOM 797 O O . MET A 1 100 ? 5.91 24.562 48.875 1 36.62 100 MET A O 1
ATOM 801 N N . PRO A 1 101 ? 7.211 23.156 49.906 1 38.41 101 PRO A N 1
ATOM 802 C CA . PRO A 1 101 ? 6.617 23.438 51.219 1 38.41 101 PRO A CA 1
ATOM 803 C C . PRO A 1 101 ? 6.633 24.922 51.562 1 38.41 101 PRO A C 1
ATOM 805 O O . PRO A 1 101 ? 7.547 25.641 51.156 1 38.41 101 PRO A O 1
ATOM 808 N N . ASP A 1 102 ? 5.547 25.609 51.406 1 35.53 102 ASP A N 1
ATOM 809 C CA . ASP A 1 102 ? 5.359 26.984 51.844 1 35.53 102 ASP A CA 1
ATOM 810 C C . ASP A 1 102 ? 6.164 27.266 53.125 1 35.53 102 ASP A C 1
ATOM 812 O O . ASP A 1 102 ? 5.996 26.578 54.125 1 35.53 102 ASP A O 1
ATOM 816 N N . VAL A 1 103 ? 7.504 27.469 52.969 1 34.28 103 VAL A N 1
ATOM 817 C CA . VAL A 1 103 ? 8.359 27.906 54.062 1 34.28 103 VAL A CA 1
ATOM 818 C C . VAL A 1 103 ? 7.605 28.891 54.938 1 34.28 103 VAL A C 1
ATOM 820 O O . VAL A 1 103 ? 7.098 29.906 54.438 1 34.28 103 VAL A O 1
ATOM 823 N N . THR A 1 104 ? 6.801 28.312 55.875 1 32.59 104 THR A N 1
ATOM 824 C CA . THR A 1 104 ? 6.18 29.047 56.969 1 32.59 104 THR A CA 1
ATOM 825 C C . THR A 1 104 ? 7.117 30.125 57.5 1 32.59 104 THR A C 1
ATOM 827 O O . THR A 1 104 ? 8.289 29.844 57.781 1 32.59 104 THR A O 1
ATOM 830 N N . THR A 1 105 ? 7.031 31.281 56.812 1 34.5 105 THR A N 1
ATOM 831 C CA . THR A 1 105 ? 7.656 32.531 57.281 1 34.5 105 THR A CA 1
ATOM 832 C C . THR A 1 105 ? 7.609 32.625 58.812 1 34.5 105 THR A C 1
ATOM 834 O O . THR A 1 105 ? 6.531 32.594 59.406 1 34.5 105 THR A O 1
ATOM 837 N N . PHE A 1 106 ? 8.664 32.094 59.5 1 33.38 106 PHE A N 1
ATOM 838 C CA . PHE A 1 106 ? 8.961 32.219 60.906 1 33.38 106 PHE A CA 1
ATOM 839 C C . PHE A 1 106 ? 8.633 33.594 61.438 1 33.38 106 PHE A C 1
ATOM 841 O O . PHE A 1 106 ? 9.016 34.594 60.812 1 33.38 106 PHE A O 1
ATOM 848 N N . ASN A 1 107 ? 7.363 33.719 61.875 1 32.84 107 ASN A N 1
ATOM 849 C CA . ASN A 1 107 ? 6.906 34.875 62.656 1 32.84 107 ASN A CA 1
ATOM 850 C C . ASN A 1 107 ? 7.934 35.25 63.719 1 32.84 107 ASN A C 1
ATOM 852 O O . ASN A 1 107 ? 8.164 34.531 64.688 1 32.84 107 ASN A O 1
ATOM 856 N N . ASP A 1 108 ? 9.086 35.656 63.25 1 31.56 108 ASP A N 1
ATOM 857 C CA . ASP A 1 108 ? 10.023 36.188 64.25 1 31.56 108 ASP A CA 1
ATOM 858 C C . ASP A 1 108 ? 9.328 37.188 65.188 1 31.56 108 ASP A C 1
ATOM 860 O O . ASP A 1 108 ? 8.922 38.281 64.75 1 31.56 108 ASP A O 1
ATOM 864 N N . ASP A 1 109 ? 8.32 36.719 65.938 1 32.94 109 ASP A N 1
ATOM 865 C CA . ASP A 1 109 ? 7.707 37.5 67 1 32.94 109 ASP A CA 1
ATOM 866 C C . ASP A 1 109 ? 8.766 38.156 67.875 1 32.94 109 ASP A C 1
ATOM 868 O O . ASP A 1 109 ? 8.562 38.281 69.125 1 32.94 109 ASP A O 1
ATOM 872 N N . SER A 1 110 ? 10.023 38 67.562 1 32.94 110 SER A N 1
ATOM 873 C CA . SER A 1 110 ? 10.836 38.438 68.688 1 32.94 110 SER A CA 1
ATOM 874 C C . SER A 1 110 ? 10.453 39.844 69.125 1 32.94 110 SER A C 1
ATOM 876 O O . SER A 1 110 ? 10.43 40.75 68.312 1 32.94 110 SER A O 1
ATOM 878 N N . GLU A 1 111 ? 9.531 39.875 70.125 1 34.75 111 GLU A N 1
ATOM 879 C CA . GLU A 1 111 ? 9.172 40.969 71 1 34.75 111 GLU A CA 1
ATOM 880 C C . GLU A 1 111 ? 10.398 41.75 71.438 1 34.75 111 GLU A C 1
ATOM 882 O O . GLU A 1 111 ? 11.234 41.219 72.188 1 34.75 111 GLU A O 1
ATOM 887 N N . GLY A 1 112 ? 11.047 42.344 70.438 1 31.33 112 GLY A N 1
ATOM 888 C CA . GLY A 1 112 ? 12.148 43.25 70.812 1 31.33 112 GLY A CA 1
ATOM 889 C C . GLY A 1 112 ? 11.852 44.094 72 1 31.33 112 GLY A C 1
ATOM 890 O O . GLY A 1 112 ? 10.758 44.688 72.125 1 31.33 112 GLY A O 1
ATOM 891 N N . ASP A 1 113 ? 12.297 43.625 73.125 1 38.34 113 ASP A N 1
ATOM 892 C CA . ASP A 1 113 ? 12.43 44.281 74.438 1 38.34 113 ASP A CA 1
ATOM 893 C C . ASP A 1 113 ? 13.016 45.688 74.25 1 38.34 113 ASP A C 1
ATOM 895 O O . ASP A 1 113 ? 13.547 46.25 75.25 1 38.34 113 ASP A O 1
ATOM 899 N N . VAL A 1 114 ? 12.961 46.312 73.125 1 38.41 114 VAL A N 1
ATOM 900 C CA . VAL A 1 114 ? 13.766 47.531 73.125 1 38.41 114 VAL A CA 1
ATOM 901 C C . VAL A 1 114 ? 13.289 48.469 74.25 1 38.41 114 VAL A C 1
ATOM 903 O O . VAL A 1 114 ? 12.094 48.75 74.312 1 38.41 114 VAL A O 1
ATOM 906 N N . LEU A 1 115 ? 14.195 48.688 75.188 1 40 115 LEU A N 1
ATOM 907 C CA . LEU A 1 115 ? 14.391 49.5 76.375 1 40 115 LEU A CA 1
ATOM 908 C C . LEU A 1 115 ? 14.07 50.969 76.125 1 40 115 LEU A C 1
ATOM 910 O O . LEU A 1 115 ? 13.672 51.719 77 1 40 115 LEU A O 1
ATOM 914 N N . PRO A 1 116 ? 14.359 51.594 74.938 1 35.56 116 PRO A N 1
ATOM 915 C CA . PRO A 1 116 ? 14.766 52.969 75.25 1 35.56 116 PRO A CA 1
ATOM 916 C C . PRO A 1 116 ? 13.641 53.781 75.812 1 35.56 116 PRO A C 1
ATOM 918 O O . PRO A 1 116 ? 12.469 53.438 75.75 1 35.56 116 PRO A O 1
ATOM 921 N N . PHE A 1 117 ? 14.07 55.156 76.062 1 31.05 117 PHE A N 1
ATOM 922 C CA . PHE A 1 117 ? 13.625 56.562 76.062 1 31.05 117 PHE A CA 1
ATOM 923 C C . PHE A 1 117 ? 12.68 56.812 74.938 1 31.05 117 PHE A C 1
ATOM 925 O O . PHE A 1 117 ? 12.883 56.312 73.812 1 31.05 117 PHE A O 1
ATOM 932 N N . MET B 1 1 ? 2.896 -5.98 8.445 1 95 1 MET B N 1
ATOM 933 C CA . MET B 1 1 ? 1.463 -5.879 8.195 1 95 1 MET B CA 1
ATOM 934 C C . MET B 1 1 ? 0.945 -7.125 7.484 1 95 1 MET B C 1
ATOM 936 O O . MET B 1 1 ? 1.718 -7.863 6.867 1 95 1 MET B O 1
ATOM 940 N N . GLU B 1 2 ? -0.382 -7.406 7.637 1 97.44 2 GLU B N 1
ATOM 941 C CA . GLU B 1 2 ? -0.955 -8.586 6.996 1 97.44 2 GLU B CA 1
ATOM 942 C C . GLU B 1 2 ? -2.246 -8.242 6.258 1 97.44 2 GLU B C 1
ATOM 944 O O . GLU B 1 2 ? -2.938 -7.285 6.621 1 97.44 2 GLU B O 1
ATOM 949 N N . ILE B 1 3 ? -2.533 -9.164 5.227 1 97.94 3 ILE B N 1
ATOM 950 C CA . ILE B 1 3 ? -3.766 -8.992 4.465 1 97.94 3 ILE B CA 1
ATOM 951 C C . ILE B 1 3 ? -4.332 -10.359 4.086 1 97.94 3 ILE B C 1
ATOM 953 O O . ILE B 1 3 ? -3.578 -11.281 3.764 1 97.94 3 ILE B O 1
ATOM 957 N N . SER B 1 4 ? -5.613 -10.477 4.18 1 97.81 4 SER B N 1
ATOM 958 C CA . SER B 1 4 ? -6.281 -11.727 3.838 1 97.81 4 SER B CA 1
ATOM 959 C C . SER B 1 4 ? -7.359 -11.5 2.781 1 97.81 4 SER B C 1
ATOM 961 O O . SER B 1 4 ? -8.008 -10.453 2.754 1 97.81 4 SER B O 1
ATOM 963 N N . GLY B 1 5 ? -7.566 -12.516 1.962 1 98.25 5 GLY B N 1
ATOM 964 C CA . GLY B 1 5 ? -8.594 -12.453 0.93 1 98.25 5 GLY B CA 1
ATOM 965 C C . GLY B 1 5 ? -8.445 -13.547 -0.115 1 98.25 5 GLY B C 1
ATOM 966 O O . GLY B 1 5 ? -7.836 -14.586 0.142 1 98.25 5 GLY B O 1
ATOM 967 N N . LYS B 1 6 ? -9.102 -13.359 -1.175 1 98.5 6 LYS B N 1
ATOM 968 C CA . LYS B 1 6 ? -9.086 -14.305 -2.285 1 98.5 6 LYS B CA 1
ATOM 969 C C . LYS B 1 6 ? -8.359 -13.719 -3.498 1 98.5 6 LYS B C 1
ATOM 971 O O . LYS B 1 6 ? -8.594 -12.57 -3.871 1 98.5 6 LYS B O 1
ATOM 976 N N . ILE B 1 7 ? -7.484 -14.539 -4.055 1 98.81 7 ILE B N 1
ATOM 977 C CA . ILE B 1 7 ? -6.816 -14.125 -5.281 1 98.81 7 ILE B CA 1
ATOM 978 C C . ILE B 1 7 ? -7.789 -14.203 -6.453 1 98.81 7 ILE B C 1
ATOM 980 O O . ILE B 1 7 ? -8.289 -15.281 -6.777 1 98.81 7 ILE B O 1
ATOM 984 N N . ILE B 1 8 ? -8.023 -13.109 -7.102 1 98.75 8 ILE B N 1
ATOM 985 C CA . ILE B 1 8 ? -9.023 -13.125 -8.164 1 98.75 8 ILE B CA 1
ATOM 986 C C . ILE B 1 8 ? -8.328 -13.062 -9.523 1 98.75 8 ILE B C 1
ATOM 988 O O . ILE B 1 8 ? -8.953 -13.312 -10.555 1 98.75 8 ILE B O 1
ATOM 992 N N . GLN B 1 9 ? -7.035 -12.742 -9.484 1 98.62 9 GLN B N 1
ATOM 993 C CA . GLN B 1 9 ? -6.277 -12.68 -10.727 1 98.62 9 GLN B CA 1
ATOM 994 C C . GLN B 1 9 ? -4.781 -12.812 -10.469 1 98.62 9 GLN B C 1
ATOM 996 O O . GLN B 1 9 ? -4.258 -12.234 -9.508 1 98.62 9 GLN B O 1
ATOM 1001 N N . ALA B 1 10 ? -4.156 -13.586 -11.242 1 98.62 10 ALA B N 1
ATOM 1002 C CA . ALA B 1 10 ? -2.699 -13.656 -11.289 1 98.62 10 ALA B CA 1
ATOM 1003 C C . ALA B 1 10 ? -2.166 -13.055 -12.594 1 98.62 10 ALA B C 1
ATOM 1005 O O . ALA B 1 10 ? -2.443 -13.57 -13.68 1 98.62 10 ALA B O 1
ATOM 1006 N N . LEU B 1 11 ? -1.437 -12 -12.508 1 98.31 11 LEU B N 1
ATOM 1007 C CA . LEU B 1 11 ? -0.913 -11.359 -13.703 1 98.31 11 LEU B CA 1
ATOM 1008 C C . LEU B 1 11 ? 0.313 -12.102 -14.227 1 98.31 11 LEU B C 1
ATOM 1010 O O . LEU B 1 11 ? 0.872 -12.953 -13.531 1 98.31 11 LEU B O 1
ATOM 1014 N N . GLU B 1 12 ? 0.635 -11.828 -15.414 1 97.56 12 GLU B N 1
ATOM 1015 C CA . GLU B 1 12 ? 1.792 -12.484 -16.016 1 97.56 12 GLU B CA 1
ATOM 1016 C C . GLU B 1 12 ? 3.078 -12.125 -15.281 1 97.56 12 GLU B C 1
ATOM 1018 O O . GLU B 1 12 ? 3.26 -10.977 -14.867 1 97.56 12 GLU B O 1
ATOM 1023 N N . GLU B 1 13 ? 3.898 -13.125 -15.164 1 97.88 13 GLU B N 1
ATOM 1024 C CA . GLU B 1 13 ? 5.207 -12.883 -14.562 1 97.88 13 GLU B CA 1
ATOM 1025 C C . GLU B 1 13 ? 6.047 -11.945 -15.422 1 97.88 13 GLU B C 1
ATOM 1027 O O . GLU B 1 13 ? 6.047 -12.047 -16.641 1 97.88 13 GLU B O 1
ATOM 1032 N N . GLN B 1 14 ? 6.738 -11.023 -14.805 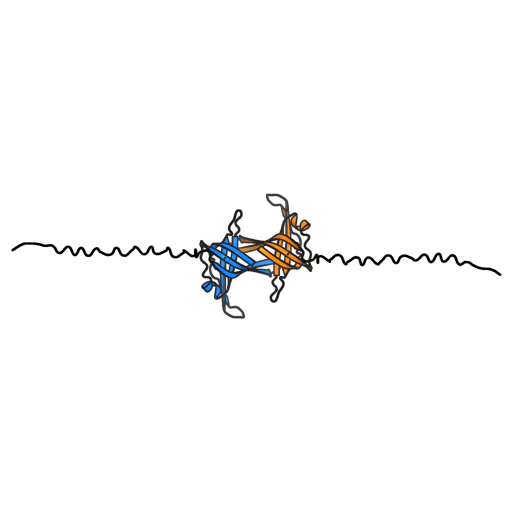1 97.62 14 GLN B N 1
ATOM 1033 C CA . GLN B 1 14 ? 7.672 -10.109 -15.469 1 97.62 14 GLN B CA 1
ATOM 1034 C C . GLN B 1 14 ? 9.109 -10.422 -15.07 1 97.62 14 GLN B C 1
ATOM 1036 O O . GLN B 1 14 ? 9.375 -10.828 -13.938 1 97.62 14 GLN B O 1
ATOM 1041 N N . SER B 1 15 ? 9.992 -10.312 -16.047 1 96.56 15 SER B N 1
ATOM 1042 C CA . SER B 1 15 ? 11.414 -10.531 -15.781 1 96.56 15 SER B CA 1
ATOM 1043 C C . SER B 1 15 ? 12.281 -9.516 -16.516 1 96.56 15 SER B C 1
ATOM 1045 O O . SER B 1 15 ? 11.812 -8.852 -17.438 1 96.56 15 SER B O 1
ATOM 1047 N N . GLY B 1 16 ? 13.43 -9.289 -16.016 1 95.38 16 GLY B N 1
ATOM 1048 C CA . GLY B 1 16 ? 14.383 -8.391 -16.625 1 95.38 16 GLY B CA 1
ATOM 1049 C C . GLY B 1 16 ? 15.805 -8.594 -16.141 1 95.38 16 GLY B C 1
ATOM 1050 O O . GLY B 1 16 ? 16.094 -9.586 -15.477 1 95.38 16 GLY B O 1
ATOM 1051 N N . ASN B 1 17 ? 16.734 -7.879 -16.781 1 92.94 17 ASN B N 1
ATOM 1052 C CA . ASN B 1 17 ? 18.141 -7.883 -16.359 1 92.94 17 ASN B CA 1
ATOM 1053 C C . ASN B 1 17 ? 18.531 -6.562 -15.703 1 92.94 17 ASN B C 1
ATOM 1055 O O . ASN B 1 17 ? 18.297 -5.492 -16.266 1 92.94 17 ASN B O 1
ATOM 1059 N N . GLY B 1 18 ? 18.828 -6.703 -14.461 1 87.12 18 GLY B N 1
ATOM 1060 C CA . GLY B 1 18 ? 19.281 -5.508 -13.766 1 87.12 18 GLY B CA 1
ATOM 1061 C C . GLY B 1 18 ? 20.75 -5.57 -13.359 1 87.12 18 GLY B C 1
ATOM 1062 O O . GLY B 1 18 ? 21.469 -6.465 -13.789 1 87.12 18 GLY B O 1
ATOM 1063 N N . ARG B 1 19 ? 21.234 -4.52 -12.633 1 89.38 19 ARG B N 1
ATOM 1064 C CA . ARG B 1 19 ? 22.625 -4.391 -12.211 1 89.38 19 ARG B CA 1
ATOM 1065 C C . ARG B 1 19 ? 23.078 -5.621 -11.438 1 89.38 19 ARG B C 1
ATOM 1067 O O . ARG B 1 19 ? 24.219 -6.062 -11.57 1 89.38 19 ARG B O 1
ATOM 1074 N N . ASN B 1 20 ? 22.156 -6.23 -10.656 1 88.44 20 ASN B N 1
ATOM 1075 C CA . ASN B 1 20 ? 22.469 -7.371 -9.805 1 88.44 20 ASN B CA 1
ATOM 1076 C C . ASN B 1 20 ? 22.125 -8.695 -10.484 1 88.44 20 ASN B C 1
ATOM 1078 O O . ASN B 1 20 ? 21.953 -9.711 -9.812 1 88.44 20 ASN B O 1
ATOM 1082 N N . GLY B 1 21 ? 21.797 -8.586 -11.836 1 91.31 21 GLY B N 1
ATOM 1083 C CA . GLY B 1 21 ? 21.469 -9.797 -12.562 1 91.31 21 GLY B CA 1
ATOM 1084 C C . GLY B 1 21 ? 20.016 -9.859 -12.984 1 91.31 21 GLY B C 1
ATOM 1085 O O . GLY B 1 21 ? 19.344 -8.828 -13.094 1 91.31 21 GLY B O 1
ATOM 1086 N N . THR B 1 22 ? 19.609 -11.133 -13.164 1 95.56 22 THR B N 1
ATOM 1087 C CA . THR B 1 22 ? 18.25 -11.344 -13.648 1 95.56 22 THR B CA 1
ATOM 1088 C C . THR B 1 22 ? 17.25 -11.258 -12.5 1 95.56 22 THR B C 1
ATOM 1090 O O . THR B 1 22 ? 17.5 -11.766 -11.406 1 95.56 22 THR B O 1
ATOM 1093 N N . TRP B 1 23 ? 16.094 -10.508 -12.688 1 96.5 23 TRP B N 1
ATOM 1094 C CA . TRP B 1 23 ? 15.039 -10.438 -11.68 1 96.5 23 TRP B CA 1
ATOM 1095 C C . TRP B 1 23 ? 13.711 -10.906 -12.258 1 96.5 23 TRP B C 1
ATOM 1097 O O . TRP B 1 23 ? 13.492 -10.836 -13.469 1 96.5 23 TRP B O 1
ATOM 1107 N N . ARG B 1 24 ? 12.828 -11.516 -11.312 1 97.5 24 ARG B N 1
ATOM 1108 C CA . ARG B 1 24 ? 11.461 -11.922 -11.641 1 97.5 24 ARG B CA 1
ATOM 1109 C C . ARG B 1 24 ? 10.469 -11.328 -10.648 1 97.5 24 ARG B C 1
ATOM 1111 O O . ARG B 1 24 ? 10.742 -11.25 -9.453 1 97.5 24 ARG B O 1
ATOM 1118 N N . LYS B 1 25 ? 9.359 -10.898 -11.219 1 98.12 25 LYS B N 1
ATOM 1119 C CA . LYS B 1 25 ? 8.266 -10.492 -10.336 1 98.12 25 LYS B CA 1
ATOM 1120 C C . LYS B 1 25 ? 6.914 -10.891 -10.906 1 98.12 25 LYS B C 1
ATOM 1122 O O . LYS B 1 25 ? 6.754 -10.992 -12.125 1 98.12 25 LYS B O 1
ATOM 1127 N N . ARG B 1 26 ? 5.969 -11.148 -10.062 1 98.75 26 ARG B N 1
ATOM 1128 C CA . ARG B 1 26 ? 4.598 -11.453 -10.461 1 98.75 26 ARG B CA 1
ATOM 1129 C C . ARG B 1 26 ? 3.59 -10.766 -9.547 1 98.75 26 ARG B C 1
ATOM 1131 O O . ARG B 1 26 ? 3.768 -10.734 -8.328 1 98.75 26 ARG B O 1
ATOM 1138 N N . ASP B 1 27 ? 2.596 -10.18 -10.18 1 98.81 27 ASP B N 1
ATOM 1139 C CA . ASP B 1 27 ? 1.558 -9.469 -9.43 1 98.81 27 ASP B CA 1
ATOM 1140 C C . ASP B 1 27 ? 0.294 -10.32 -9.312 1 98.81 27 ASP B C 1
ATOM 1142 O O . ASP B 1 27 ? -0.069 -11.039 -10.242 1 98.81 27 ASP B O 1
ATOM 1146 N N . TYR B 1 28 ? -0.321 -10.234 -8.195 1 98.88 28 TYR B N 1
ATOM 1147 C CA . TYR B 1 28 ? -1.588 -10.891 -7.898 1 98.88 28 TYR B CA 1
ATOM 1148 C C . TYR B 1 28 ? -2.617 -9.883 -7.391 1 98.88 28 TYR B C 1
ATOM 1150 O O . TYR B 1 28 ? -2.291 -9.008 -6.59 1 98.88 28 TYR B O 1
ATOM 1158 N N . ILE B 1 29 ? -3.807 -10.023 -7.824 1 98.94 29 ILE B N 1
ATOM 1159 C CA . ILE B 1 29 ? -4.875 -9.164 -7.324 1 98.94 29 ILE B CA 1
ATOM 1160 C C . ILE B 1 29 ? -5.668 -9.898 -6.246 1 98.94 29 ILE B C 1
ATOM 1162 O O . ILE B 1 29 ? -6.289 -10.922 -6.52 1 98.94 29 ILE B O 1
ATOM 1166 N N . LEU B 1 30 ? -5.633 -9.391 -5.066 1 98.88 30 LEU B N 1
ATOM 1167 C CA . LEU B 1 30 ? -6.355 -9.945 -3.928 1 98.88 30 LEU B CA 1
ATOM 1168 C C . LEU B 1 30 ? -7.621 -9.141 -3.641 1 98.88 30 LEU B C 1
ATOM 1170 O O . LEU B 1 30 ? -7.59 -7.91 -3.65 1 98.88 30 LEU B O 1
ATOM 1174 N N . GLU B 1 31 ? -8.711 -9.82 -3.551 1 98.81 31 GLU B N 1
ATOM 1175 C CA . GLU B 1 31 ? -9.938 -9.188 -3.061 1 98.81 31 GLU B CA 1
ATOM 1176 C C . GLU B 1 31 ? -10.164 -9.508 -1.585 1 98.81 31 GLU B C 1
ATOM 1178 O O . GLU B 1 31 ? -10.273 -10.672 -1.205 1 98.81 31 GLU B O 1
ATOM 1183 N N . THR B 1 32 ? -10.211 -8.438 -0.812 1 98.31 32 THR B N 1
ATOM 1184 C CA . THR B 1 32 ? -10.398 -8.617 0.623 1 98.31 32 THR B CA 1
ATOM 1185 C C . THR B 1 32 ? -11.82 -9.078 0.93 1 98.31 32 THR B C 1
ATOM 1187 O O . THR B 1 32 ? -12.727 -8.906 0.108 1 98.31 32 THR B O 1
ATOM 1190 N N . GLY B 1 33 ? -11.953 -9.766 2.076 1 94.5 33 GLY B N 1
ATOM 1191 C CA . GLY B 1 33 ? -13.281 -10.164 2.525 1 94.5 33 GLY B CA 1
ATOM 1192 C C . GLY B 1 33 ? -14.023 -9.062 3.248 1 94.5 33 GLY B C 1
ATOM 1193 O O . GLY B 1 33 ? -13.578 -7.914 3.266 1 94.5 33 GLY B O 1
ATOM 1194 N N . GLY B 1 34 ? -15.344 -9.414 3.729 1 91.44 34 GLY B N 1
ATOM 1195 C CA . GLY B 1 34 ? -16.125 -8.477 4.512 1 91.44 34 GLY B CA 1
ATOM 1196 C C . GLY B 1 34 ? -17.203 -7.777 3.705 1 91.44 34 GLY B C 1
ATOM 1197 O O . GLY B 1 34 ? -17.516 -8.195 2.586 1 91.44 34 GLY B O 1
ATOM 1198 N N . GLN B 1 35 ? -17.75 -6.699 4.328 1 93.69 35 GLN B N 1
ATOM 1199 C CA . GLN B 1 35 ? -18.891 -5.996 3.76 1 93.69 35 GLN B CA 1
ATOM 1200 C C . GLN B 1 35 ? -18.484 -5.129 2.576 1 93.69 35 GLN B C 1
ATOM 1202 O O . GLN B 1 35 ? -19.234 -4.984 1.608 1 93.69 35 GLN B O 1
ATOM 1207 N N . TYR B 1 36 ? -17.234 -4.566 2.578 1 94.44 36 TYR B N 1
ATOM 1208 C CA . TYR B 1 36 ? -16.734 -3.668 1.542 1 94.44 36 TYR B CA 1
ATOM 1209 C C . TYR B 1 36 ? -15.414 -4.176 0.965 1 94.44 36 TYR B C 1
ATOM 1211 O O . TYR B 1 36 ? -14.352 -3.596 1.214 1 94.44 36 TYR B O 1
ATOM 1219 N N . PRO B 1 37 ? -15.547 -5.141 0.107 1 97.81 37 PRO B N 1
ATOM 1220 C CA . PRO B 1 37 ? -14.328 -5.73 -0.456 1 97.81 37 PRO B CA 1
ATOM 1221 C C . PRO B 1 37 ? -13.516 -4.734 -1.283 1 97.81 37 PRO B C 1
ATOM 1223 O O . PRO B 1 37 ? -14.094 -3.896 -1.982 1 97.81 37 PRO B O 1
ATOM 1226 N N . LYS B 1 38 ? -12.211 -4.805 -1.118 1 98.31 38 LYS B N 1
ATOM 1227 C CA . LYS B 1 38 ? -11.273 -4.02 -1.91 1 98.31 38 LYS B CA 1
ATOM 1228 C C . LYS B 1 38 ? -10.297 -4.922 -2.658 1 98.31 38 LYS B C 1
ATOM 1230 O O . LYS B 1 38 ? -10.039 -6.055 -2.236 1 98.31 38 LYS B O 1
ATOM 1235 N N . LYS B 1 39 ? -9.852 -4.422 -3.723 1 98.88 39 LYS B N 1
ATOM 1236 C CA . LYS B 1 39 ? -8.781 -5.117 -4.434 1 98.88 39 LYS B CA 1
ATOM 1237 C C . LYS B 1 39 ? -7.414 -4.555 -4.062 1 98.88 39 LYS B C 1
ATOM 1239 O O . LYS B 1 39 ? -7.258 -3.342 -3.898 1 98.88 39 LYS B O 1
ATOM 1244 N N . VAL B 1 40 ? -6.508 -5.43 -3.916 1 98.94 40 VAL B N 1
ATOM 1245 C CA . VAL B 1 40 ? -5.133 -5.016 -3.645 1 98.94 40 VAL B CA 1
ATOM 1246 C C . VAL B 1 40 ? -4.18 -5.762 -4.574 1 98.94 40 VAL B C 1
ATOM 1248 O O . VAL B 1 40 ? -4.215 -6.988 -4.656 1 98.94 40 VAL B O 1
ATOM 1251 N N . CYS B 1 41 ? -3.365 -5.02 -5.293 1 98.94 41 CYS B N 1
ATOM 1252 C CA . CYS B 1 41 ? -2.32 -5.609 -6.121 1 98.94 41 CYS B CA 1
ATOM 1253 C C . CYS B 1 41 ? -1.108 -5.996 -5.285 1 98.94 41 CYS B C 1
ATOM 1255 O O . CYS B 1 41 ? -0.432 -5.129 -4.727 1 98.94 41 CYS B O 1
ATOM 1257 N N . LEU B 1 42 ? -0.815 -7.227 -5.203 1 98.88 42 LEU B N 1
ATOM 1258 C CA . LEU B 1 42 ? 0.289 -7.762 -4.414 1 98.88 42 LEU B CA 1
ATOM 1259 C C . LEU B 1 42 ? 1.414 -8.258 -5.316 1 98.88 42 LEU B C 1
ATOM 1261 O O . LEU B 1 42 ? 1.162 -8.922 -6.32 1 98.88 42 LEU B O 1
ATOM 1265 N N . THR B 1 43 ? 2.609 -7.953 -4.961 1 98.88 43 THR B N 1
ATOM 1266 C CA . THR B 1 43 ? 3.75 -8.32 -5.797 1 98.88 43 THR B CA 1
ATOM 1267 C C . THR B 1 43 ? 4.633 -9.344 -5.082 1 98.88 43 THR B C 1
ATOM 1269 O O . THR B 1 43 ? 4.957 -9.172 -3.906 1 98.88 43 THR B O 1
ATOM 1272 N N . VAL B 1 44 ? 5.012 -10.391 -5.754 1 98.75 44 VAL B N 1
ATOM 1273 C CA . VAL B 1 44 ? 5.988 -11.367 -5.281 1 98.75 44 VAL B CA 1
ATOM 1274 C C . VAL B 1 44 ? 7.254 -11.289 -6.137 1 98.75 44 VAL B C 1
ATOM 1276 O O . VAL B 1 44 ? 7.176 -11.188 -7.363 1 98.75 44 VAL B O 1
ATOM 1279 N N . TRP B 1 45 ? 8.367 -11.336 -5.469 1 98 45 TRP B N 1
ATOM 1280 C CA . TRP B 1 45 ? 9.641 -11.164 -6.164 1 98 45 TRP B CA 1
ATOM 1281 C C . TRP B 1 45 ? 10.469 -12.438 -6.105 1 98 45 TRP B C 1
ATOM 1283 O O . TRP B 1 45 ? 10.477 -13.141 -5.086 1 98 45 TRP B O 1
ATOM 1293 N N . GLY B 1 46 ? 11.234 -12.781 -7.234 1 96.88 46 GLY B N 1
ATOM 1294 C CA . GLY B 1 46 ? 12.273 -13.797 -7.254 1 96.88 46 GLY B CA 1
ATOM 1295 C C . GLY B 1 46 ? 11.742 -15.203 -7.07 1 96.88 46 GLY B C 1
ATOM 1296 O O . GLY B 1 46 ? 10.695 -15.555 -7.625 1 96.88 46 GLY B O 1
ATOM 1297 N N . ASP B 1 47 ? 12.523 -15.992 -6.266 1 96.88 47 ASP B N 1
ATOM 1298 C CA . ASP B 1 47 ? 12.219 -17.406 -6.09 1 96.88 47 ASP B CA 1
ATOM 1299 C C . ASP B 1 47 ? 10.93 -17.594 -5.297 1 96.88 47 ASP B C 1
ATOM 1301 O O . ASP B 1 47 ? 10.344 -18.688 -5.316 1 96.88 47 ASP B O 1
ATOM 1305 N N . LYS B 1 48 ? 10.516 -16.547 -4.625 1 98.12 48 LYS B N 1
ATOM 1306 C CA . LYS B 1 48 ? 9.312 -16.641 -3.803 1 98.12 48 LYS B CA 1
ATOM 1307 C C . LYS B 1 48 ? 8.07 -16.859 -4.664 1 98.12 48 LYS B C 1
ATOM 1309 O O . LYS B 1 48 ? 7.039 -17.328 -4.172 1 98.12 48 LYS B O 1
ATOM 1314 N N . ILE B 1 49 ? 8.125 -16.5 -5.906 1 98.12 49 ILE B N 1
ATOM 1315 C CA . ILE B 1 49 ? 7.012 -16.719 -6.82 1 98.12 49 ILE B CA 1
ATOM 1316 C C . ILE B 1 49 ? 6.66 -18.203 -6.863 1 98.12 49 ILE B C 1
ATOM 1318 O O . ILE B 1 49 ? 5.496 -18.578 -6.711 1 98.12 49 ILE B O 1
ATOM 1322 N N . ASP B 1 50 ? 7.727 -19.047 -7.027 1 97.5 50 ASP B N 1
ATOM 1323 C CA . ASP B 1 50 ? 7.543 -20.5 -7.086 1 97.5 50 ASP B CA 1
ATOM 1324 C C . ASP B 1 50 ? 7.25 -21.062 -5.699 1 97.5 50 ASP B C 1
ATOM 1326 O O . ASP B 1 50 ? 6.473 -22.016 -5.566 1 97.5 50 ASP B O 1
ATOM 1330 N N . GLN B 1 51 ? 7.91 -20.516 -4.68 1 97.31 51 GLN B N 1
ATOM 1331 C CA . GLN B 1 51 ? 7.742 -20.984 -3.309 1 97.31 51 GLN B CA 1
ATOM 1332 C C . GLN B 1 51 ? 6.301 -20.797 -2.838 1 97.31 51 GLN B C 1
ATOM 1334 O O . GLN B 1 51 ? 5.723 -21.688 -2.225 1 97.31 51 GLN B O 1
ATOM 1339 N N . PHE B 1 52 ? 5.719 -19.609 -3.102 1 97.69 52 PHE B N 1
ATOM 1340 C CA . PHE B 1 52 ? 4.359 -19.344 -2.652 1 97.69 52 PHE B CA 1
ATOM 1341 C C . PHE B 1 52 ? 3.34 -20.016 -3.564 1 97.69 52 PHE B C 1
ATOM 1343 O O . PHE B 1 52 ? 2.303 -20.484 -3.1 1 97.69 52 PHE B O 1
ATOM 1350 N N . ASN B 1 53 ? 3.668 -20.078 -4.895 1 97.19 53 ASN B N 1
ATOM 1351 C CA . ASN B 1 53 ? 2.822 -20.734 -5.891 1 97.19 53 ASN B CA 1
ATOM 1352 C C . ASN B 1 53 ? 1.365 -20.297 -5.758 1 97.19 53 ASN B C 1
ATOM 1354 O O . ASN B 1 53 ? 0.466 -21.141 -5.707 1 97.19 53 ASN B O 1
ATOM 1358 N N . ILE B 1 54 ? 1.171 -19.031 -5.656 1 98.19 54 ILE B N 1
ATOM 1359 C CA . ILE B 1 54 ? -0.16 -18.453 -5.48 1 98.19 54 ILE B CA 1
ATOM 1360 C C . ILE B 1 54 ? -0.973 -18.641 -6.762 1 98.19 54 ILE B C 1
ATOM 1362 O O . ILE B 1 54 ? -0.47 -18.406 -7.863 1 98.19 54 ILE B O 1
ATOM 1366 N N . GLN B 1 55 ? -2.221 -19.047 -6.555 1 97.25 55 GLN B N 1
ATOM 1367 C CA . GLN B 1 55 ? -3.08 -19.312 -7.703 1 97.25 55 GLN B CA 1
ATOM 1368 C C . GLN B 1 55 ? -4.367 -18.5 -7.629 1 97.25 55 GLN B C 1
ATOM 1370 O O . GLN B 1 55 ? -4.836 -18.172 -6.539 1 97.25 55 GLN B O 1
ATOM 1375 N N . GLN B 1 56 ? -4.914 -18.203 -8.828 1 97.88 56 GLN B N 1
ATOM 1376 C CA . GLN B 1 56 ? -6.219 -17.547 -8.891 1 97.88 56 GLN B CA 1
ATOM 1377 C C . GLN B 1 56 ? -7.285 -18.391 -8.188 1 97.88 56 GLN B C 1
ATOM 1379 O O . GLN B 1 56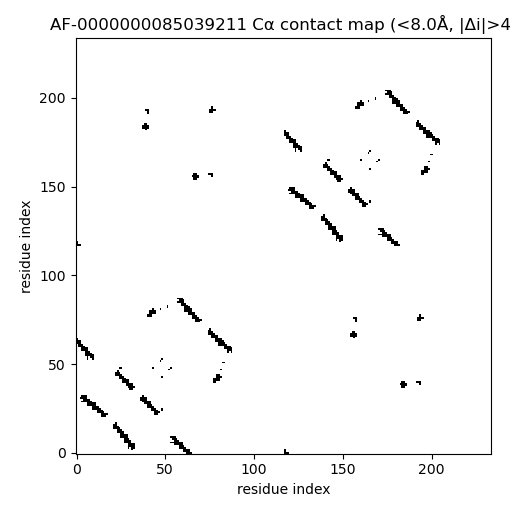 ? -7.336 -19.609 -8.352 1 97.88 56 GLN B O 1
ATOM 1384 N N . GLY B 1 57 ? -8.109 -17.75 -7.398 1 97.44 57 GLY B N 1
ATOM 1385 C CA . GLY B 1 57 ? -9.164 -18.438 -6.672 1 97.44 57 GLY B CA 1
ATOM 1386 C C . GLY B 1 57 ? -8.75 -18.844 -5.266 1 97.44 57 GLY B C 1
ATOM 1387 O O . GLY B 1 57 ? -9.602 -19.219 -4.449 1 97.44 57 GLY B O 1
ATOM 1388 N N . GLN B 1 58 ? -7.488 -18.781 -4.945 1 97.25 58 GLN B N 1
ATOM 1389 C CA . GLN B 1 58 ? -6.945 -19.203 -3.66 1 97.25 58 GLN B CA 1
ATOM 1390 C C . GLN B 1 58 ? -7.25 -18.172 -2.572 1 97.25 58 GLN B C 1
ATOM 1392 O O . GLN B 1 58 ? -7.121 -16.969 -2.795 1 97.25 58 GLN B O 1
ATOM 1397 N N . GLU B 1 59 ? -7.773 -18.625 -1.433 1 97.62 59 GLU B N 1
ATOM 1398 C CA . GLU B 1 59 ? -7.883 -17.797 -0.237 1 97.62 59 GLU B CA 1
ATOM 1399 C C . GLU B 1 59 ? -6.617 -17.875 0.609 1 97.62 59 GLU B C 1
ATOM 1401 O O . GLU B 1 59 ? -6.125 -18.969 0.898 1 97.62 59 GLU B O 1
ATOM 1406 N N . LEU B 1 60 ? -6.078 -16.719 0.986 1 97.94 60 LEU B N 1
ATOM 1407 C CA . LEU B 1 60 ? -4.832 -16.766 1.743 1 97.94 60 LEU B CA 1
ATOM 1408 C C . LEU B 1 60 ? -4.68 -15.539 2.631 1 97.94 60 LEU B C 1
ATOM 1410 O O . LEU B 1 60 ? -5.457 -14.586 2.52 1 97.94 60 LEU B O 1
ATOM 1414 N N . THR B 1 61 ? -3.812 -15.641 3.607 1 98.31 61 THR B N 1
ATOM 1415 C CA . THR B 1 61 ? -3.303 -14.531 4.406 1 98.31 61 THR B CA 1
ATOM 1416 C C . THR B 1 61 ? -1.831 -14.273 4.098 1 98.31 61 THR B C 1
ATOM 1418 O O . THR B 1 61 ? -1.019 -15.203 4.113 1 98.31 61 THR B O 1
ATOM 1421 N N . ALA B 1 62 ? -1.488 -13.094 3.727 1 98.44 62 ALA B N 1
ATOM 1422 C CA . ALA B 1 62 ? -0.117 -12.758 3.354 1 98.44 62 ALA B CA 1
ATOM 1423 C C . ALA B 1 62 ? 0.455 -11.688 4.277 1 98.44 62 ALA B C 1
ATOM 1425 O O . ALA B 1 62 ? -0.249 -10.75 4.66 1 98.44 62 ALA B O 1
ATOM 1426 N N . SER B 1 63 ? 1.671 -11.859 4.684 1 98.19 63 SER B N 1
ATOM 1427 C CA . SER B 1 63 ? 2.439 -10.758 5.25 1 98.19 63 SER B CA 1
ATOM 1428 C C . SER B 1 63 ? 2.975 -9.844 4.156 1 98.19 63 SER B C 1
ATOM 1430 O O . SER B 1 63 ? 3.543 -10.312 3.168 1 98.19 63 SER B O 1
ATOM 1432 N N . ILE B 1 64 ? 2.795 -8.539 4.34 1 98.5 64 ILE B N 1
ATOM 1433 C CA . ILE B 1 64 ? 3.096 -7.633 3.236 1 98.5 64 ILE B CA 1
ATOM 1434 C C . ILE B 1 64 ? 3.988 -6.496 3.727 1 98.5 64 ILE B C 1
ATOM 1436 O O . ILE B 1 64 ? 4.066 -6.234 4.93 1 98.5 64 ILE B O 1
ATOM 1440 N N . GLU B 1 65 ? 4.656 -5.902 2.807 1 97.81 65 GLU B N 1
ATOM 1441 C CA . GLU B 1 65 ? 5.41 -4.668 2.977 1 97.81 65 GLU B CA 1
ATOM 1442 C C . GLU B 1 65 ? 4.977 -3.609 1.967 1 97.81 65 GLU B C 1
ATOM 1444 O O . GLU B 1 65 ? 4.945 -3.869 0.762 1 97.81 65 GLU B O 1
ATOM 1449 N N . VAL B 1 66 ? 4.547 -2.467 2.508 1 98.62 66 VAL B N 1
ATOM 1450 C CA . VAL B 1 66 ? 4.113 -1.368 1.651 1 98.62 66 VAL B CA 1
ATOM 1451 C C . VAL B 1 66 ? 5.254 -0.369 1.476 1 98.62 66 VAL B C 1
ATOM 1453 O O . VAL B 1 66 ? 5.883 0.044 2.453 1 98.62 66 VAL B O 1
ATOM 1456 N N . GLU B 1 67 ? 5.582 -0.02 0.25 1 98.75 67 GLU B N 1
ATOM 1457 C 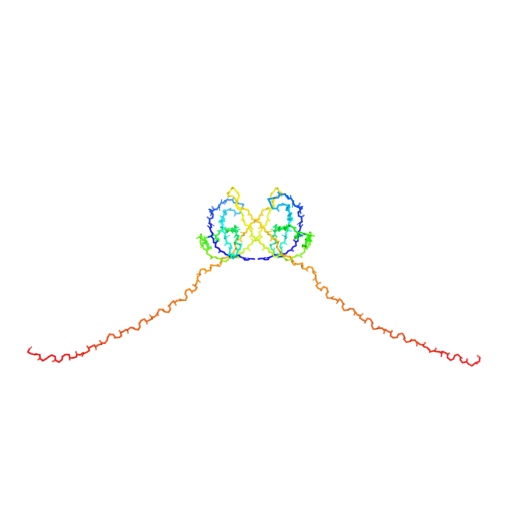CA . GLU B 1 67 ? 6.66 0.918 -0.049 1 98.75 67 GLU B CA 1
ATOM 1458 C C . GLU B 1 67 ? 6.266 1.875 -1.17 1 98.75 67 GLU B C 1
ATOM 1460 O O . GLU B 1 67 ? 5.727 1.45 -2.193 1 98.75 67 GLU B O 1
ATOM 1465 N N . SER B 1 68 ? 6.461 3.184 -0.958 1 98.88 68 SER B N 1
ATOM 1466 C CA . SER B 1 68 ? 6.203 4.18 -1.993 1 98.88 68 SER B CA 1
ATOM 1467 C C . SER B 1 68 ? 7.5 4.805 -2.496 1 98.88 68 SER B C 1
ATOM 1469 O O . SER B 1 68 ? 8.445 4.996 -1.725 1 98.88 68 SER B O 1
ATOM 1471 N N . ARG B 1 69 ? 7.559 5.117 -3.725 1 98.44 69 ARG B N 1
ATOM 1472 C CA . ARG B 1 69 ? 8.68 5.789 -4.367 1 98.44 69 ARG B CA 1
ATOM 1473 C C . ARG B 1 69 ? 8.203 6.965 -5.215 1 98.44 69 ARG B C 1
ATOM 1475 O O . ARG B 1 69 ? 7.105 6.93 -5.77 1 98.44 69 ARG B O 1
ATOM 1482 N N . GLU B 1 70 ? 9.07 7.926 -5.297 1 98.31 70 GLU B N 1
ATOM 1483 C CA . GLU B 1 70 ? 8.758 9.117 -6.078 1 98.31 70 GLU B CA 1
ATOM 1484 C C . GLU B 1 70 ? 9.344 9.031 -7.484 1 98.31 70 GLU B C 1
ATOM 1486 O O . GLU B 1 70 ? 10.508 8.672 -7.652 1 98.31 70 GLU B O 1
ATOM 1491 N N . PHE B 1 71 ? 8.594 9.336 -8.562 1 97.38 71 PHE B N 1
ATOM 1492 C CA . PHE B 1 71 ? 9.023 9.422 -9.953 1 97.38 71 PHE B CA 1
ATOM 1493 C C . PHE B 1 71 ? 8.359 10.609 -10.648 1 97.38 71 PHE B C 1
ATOM 1495 O O . PHE B 1 71 ? 7.141 10.617 -10.844 1 97.38 71 PHE B O 1
ATOM 1502 N N . ASN B 1 72 ? 9.203 11.602 -11.023 1 97.12 72 ASN B N 1
ATOM 1503 C CA . ASN B 1 72 ? 8.727 12.789 -11.727 1 97.12 72 ASN B CA 1
ATOM 1504 C C . ASN B 1 72 ? 7.621 13.5 -10.953 1 97.12 72 ASN B C 1
ATOM 1506 O O . ASN B 1 72 ? 6.586 13.852 -11.516 1 97.12 72 ASN B O 1
ATOM 1510 N N . GLY B 1 73 ? 7.785 13.633 -9.68 1 95.44 73 GLY B N 1
ATOM 1511 C CA . GLY B 1 73 ? 6.887 14.398 -8.828 1 95.44 73 GLY B CA 1
ATOM 1512 C C . GLY B 1 73 ? 5.66 13.617 -8.398 1 95.44 73 GLY B C 1
ATOM 1513 O O . GLY B 1 73 ? 4.77 14.164 -7.746 1 95.44 73 GLY B O 1
ATOM 1514 N N . ARG B 1 74 ? 5.602 12.344 -8.797 1 96.88 74 ARG B N 1
ATOM 1515 C CA . ARG B 1 74 ? 4.469 11.5 -8.438 1 96.88 74 ARG B CA 1
ATOM 1516 C C . ARG B 1 74 ? 4.922 10.312 -7.582 1 96.88 74 ARG B C 1
ATOM 1518 O O . ARG B 1 74 ? 6.016 9.781 -7.781 1 96.88 74 ARG B O 1
ATOM 1525 N N . TRP B 1 75 ? 4.102 9.977 -6.645 1 98.44 75 TRP B N 1
ATOM 1526 C CA . TRP B 1 75 ? 4.41 8.852 -5.766 1 98.44 75 TRP B CA 1
ATOM 1527 C C . TRP B 1 75 ? 3.678 7.594 -6.219 1 98.44 75 TRP B C 1
ATOM 1529 O O . TRP B 1 75 ? 2.494 7.645 -6.562 1 98.44 75 TRP B O 1
ATOM 1539 N N . TYR B 1 76 ? 4.449 6.477 -6.254 1 98.25 76 TYR B N 1
ATOM 1540 C CA . TYR B 1 76 ? 3.922 5.156 -6.582 1 98.25 76 TYR B CA 1
ATOM 1541 C C . TYR B 1 76 ? 4.094 4.195 -5.41 1 98.25 76 TYR B C 1
ATOM 1543 O O . TYR B 1 76 ? 5.129 4.195 -4.746 1 98.25 76 TYR B O 1
ATOM 1551 N N . THR B 1 77 ? 3.051 3.408 -5.176 1 98.81 77 THR B N 1
ATOM 1552 C CA . THR B 1 77 ? 3.072 2.518 -4.02 1 98.81 77 THR B CA 1
ATOM 1553 C C . THR B 1 77 ? 3.01 1.059 -4.461 1 98.81 77 THR B C 1
ATOM 1555 O O . THR B 1 77 ? 2.162 0.687 -5.273 1 98.81 77 THR B O 1
ATOM 1558 N N . ASP B 1 78 ? 3.951 0.305 -3.936 1 98.44 78 ASP B N 1
ATOM 1559 C CA . ASP B 1 78 ? 3.986 -1.14 -4.145 1 98.44 78 ASP B CA 1
ATOM 1560 C C . ASP B 1 78 ? 3.691 -1.89 -2.848 1 98.44 78 ASP B C 1
ATOM 1562 O O . ASP B 1 78 ? 4.109 -1.464 -1.769 1 98.44 78 ASP B O 1
ATOM 1566 N N . VAL B 1 79 ? 2.986 -2.984 -3.029 1 98.88 79 VAL B N 1
ATOM 1567 C CA . VAL B 1 79 ? 2.725 -3.877 -1.906 1 98.88 79 VAL B CA 1
ATOM 1568 C C . VAL B 1 79 ? 3.404 -5.223 -2.148 1 98.88 79 VAL B C 1
ATOM 1570 O O . VAL B 1 79 ? 2.975 -5.996 -3.008 1 98.88 79 VAL B O 1
ATOM 1573 N N . LYS B 1 80 ? 4.422 -5.543 -1.369 1 98.69 80 LYS B N 1
ATOM 1574 C CA . LYS B 1 80 ? 5.211 -6.754 -1.554 1 98.69 80 LYS B CA 1
ATOM 1575 C C . LYS B 1 80 ? 4.797 -7.84 -0.564 1 98.69 80 LYS B C 1
ATOM 1577 O O . LYS B 1 80 ? 4.574 -7.559 0.615 1 98.69 80 LYS B O 1
ATOM 1582 N N . ILE B 1 81 ? 4.68 -9.047 -1.051 1 98.69 81 ILE B N 1
ATOM 1583 C CA . ILE B 1 81 ? 4.457 -10.188 -0.175 1 98.69 81 ILE B CA 1
ATOM 1584 C C . ILE B 1 81 ? 5.797 -10.805 0.214 1 98.69 81 ILE B C 1
ATOM 1586 O O . ILE B 1 81 ? 6.633 -11.086 -0.648 1 98.69 81 ILE B O 1
ATOM 1590 N N . TRP B 1 82 ? 5.941 -10.953 1.48 1 96.69 82 TRP B N 1
ATOM 1591 C CA . TRP B 1 82 ? 7.176 -11.633 1.86 1 96.69 82 TRP B CA 1
ATOM 1592 C C . TRP B 1 82 ? 6.875 -12.93 2.605 1 96.69 82 TRP B C 1
ATOM 1594 O O . TRP B 1 82 ? 7.77 -13.75 2.822 1 96.69 82 TRP B O 1
ATOM 1604 N N . ARG B 1 83 ? 5.625 -13.242 2.986 1 98 83 ARG B N 1
ATOM 1605 C CA . ARG B 1 83 ? 5.168 -14.5 3.564 1 98 83 ARG B CA 1
ATOM 1606 C C . ARG B 1 83 ? 3.711 -14.773 3.201 1 98 83 ARG B C 1
ATOM 1608 O O . ARG B 1 83 ? 2.904 -13.844 3.119 1 98 83 ARG B O 1
ATOM 1615 N N . VAL B 1 84 ? 3.357 -16.047 3.023 1 98.19 84 VAL B N 1
ATOM 1616 C CA . VAL B 1 84 ? 1.989 -16.438 2.688 1 98.19 84 VAL B CA 1
ATOM 1617 C C . VAL B 1 84 ? 1.541 -17.578 3.584 1 98.19 84 VAL B C 1
ATOM 1619 O O . VAL B 1 84 ? 2.299 -18.531 3.818 1 98.19 84 VAL B O 1
ATOM 1622 N N . ASN B 1 85 ? 0.363 -17.422 4.125 1 93.31 85 ASN B N 1
ATOM 1623 C CA . ASN B 1 85 ? -0.321 -18.5 4.836 1 93.31 85 ASN B CA 1
ATOM 1624 C C . ASN B 1 85 ? -1.621 -18.891 4.141 1 93.31 85 ASN B C 1
ATOM 1626 O O . ASN B 1 85 ? -2.535 -18.078 4.016 1 93.31 85 ASN B O 1
ATOM 1630 N N . ASN B 1 86 ? -1.675 -20.062 3.611 1 83.62 86 ASN B N 1
ATOM 1631 C CA . ASN B 1 86 ? -2.85 -20.531 2.885 1 83.62 86 ASN B CA 1
ATOM 1632 C C . ASN B 1 86 ? -3.963 -20.969 3.836 1 83.62 86 ASN B C 1
ATOM 1634 O O . ASN B 1 86 ? -3.695 -21.531 4.898 1 83.62 86 ASN B O 1
ATOM 1638 N N . ALA B 1 87 ? -5.172 -20.266 3.791 1 65.5 87 ALA B N 1
ATOM 1639 C CA . ALA B 1 87 ? -6.316 -20.734 4.566 1 65.5 87 ALA B CA 1
ATOM 1640 C C . ALA B 1 87 ? -6.684 -22.172 4.188 1 65.5 87 ALA B C 1
ATOM 1642 O O . ALA B 1 87 ? -7.574 -22.781 4.793 1 65.5 87 ALA B O 1
ATOM 1643 N N . SER B 1 88 ? -6.414 -22.625 3.104 1 52.41 88 SER B N 1
ATOM 1644 C CA . SER B 1 88 ? -7.051 -23.891 2.744 1 52.41 88 SER B CA 1
ATOM 1645 C C . SER B 1 88 ? -6.895 -24.922 3.854 1 52.41 88 SER B C 1
ATOM 1647 O O . SER B 1 88 ? -7.562 -25.969 3.842 1 52.41 88 SER B O 1
ATOM 1649 N N . ALA B 1 89 ? -5.676 -25.188 4.363 1 44.47 89 ALA B N 1
ATOM 1650 C CA . ALA B 1 89 ? -5.805 -26.578 4.785 1 44.47 89 ALA B CA 1
ATOM 1651 C C . ALA B 1 89 ? -6.844 -26.719 5.891 1 44.47 89 ALA B C 1
ATOM 1653 O O . ALA B 1 89 ? -6.645 -26.234 7.008 1 44.47 89 ALA B O 1
ATOM 1654 N N . PRO B 1 90 ? -8.164 -26.438 5.633 1 41.94 90 PRO B N 1
ATOM 1655 C CA . PRO B 1 90 ? -8.898 -27.125 6.699 1 41.94 90 PRO B CA 1
ATOM 1656 C C . PRO B 1 90 ? -8.133 -28.312 7.277 1 41.94 90 PRO B C 1
ATOM 1658 O O . PRO B 1 90 ? -7.613 -29.141 6.523 1 41.94 90 PRO B O 1
ATOM 1661 N N . ASN B 1 91 ? -7.391 -28.047 8.273 1 39.12 91 ASN B N 1
ATOM 1662 C CA . ASN B 1 91 ? -7.023 -29.312 8.906 1 39.12 91 ASN B CA 1
ATOM 1663 C C . ASN B 1 91 ? -8.117 -30.359 8.727 1 39.12 91 ASN B C 1
ATOM 1665 O O . ASN B 1 91 ? -9.172 -30.281 9.359 1 39.12 91 ASN B O 1
ATOM 1669 N N . ALA B 1 92 ? -8.578 -30.609 7.48 1 39.69 92 ALA B N 1
ATOM 1670 C CA . ALA B 1 92 ? -9.359 -31.844 7.414 1 39.69 92 ALA B CA 1
ATOM 1671 C C . ALA B 1 92 ? -8.938 -32.812 8.516 1 39.69 92 ALA B C 1
ATOM 1673 O O . ALA B 1 92 ? -7.773 -33.219 8.586 1 39.69 92 ALA B O 1
ATOM 1674 N N . ALA B 1 93 ? -9.516 -32.562 9.68 1 40.72 93 ALA B N 1
ATOM 1675 C CA . ALA B 1 93 ? -9.43 -33.594 10.727 1 40.72 93 ALA B CA 1
ATOM 1676 C C . ALA B 1 93 ? -9.359 -35 10.125 1 40.72 93 ALA B C 1
ATOM 1678 O O . ALA B 1 93 ? -10.125 -35.312 9.219 1 40.72 93 ALA B O 1
ATOM 1679 N N . PRO B 1 94 ? -8.305 -35.656 10.219 1 41.59 94 PRO B N 1
ATOM 1680 C CA . PRO B 1 94 ? -8.344 -37.062 9.812 1 41.59 94 PRO B CA 1
ATOM 1681 C C . PRO B 1 94 ? -9.688 -37.719 10.094 1 41.59 94 PRO B C 1
ATOM 1683 O O . PRO B 1 94 ? -10.281 -37.5 11.148 1 41.59 94 PRO B O 1
ATOM 1686 N N . ALA B 1 95 ? -10.602 -37.688 9.148 1 40.34 95 ALA B N 1
ATOM 1687 C CA . ALA B 1 95 ? -11.781 -38.5 9.352 1 40.34 95 ALA B CA 1
ATOM 1688 C C . ALA B 1 95 ? -11.461 -39.688 10.258 1 40.34 95 ALA B C 1
ATOM 1690 O O . ALA B 1 95 ? -10.406 -40.312 10.117 1 40.34 95 ALA B O 1
ATOM 1691 N N . PRO B 1 96 ? -11.938 -39.75 11.477 1 40.28 96 PRO B N 1
ATOM 1692 C CA . PRO B 1 96 ? -11.734 -40.938 12.297 1 40.28 96 PRO B CA 1
ATOM 1693 C C . PRO B 1 96 ? -11.859 -42.219 11.5 1 40.28 96 PRO B C 1
ATOM 1695 O O . PRO B 1 96 ? -12.773 -42.375 10.68 1 40.28 96 PRO B O 1
ATOM 1698 N N . LYS B 1 97 ? -10.781 -42.688 10.828 1 38.66 97 LYS B N 1
ATOM 1699 C CA . LYS B 1 97 ? -10.82 -44.062 10.344 1 38.66 97 LYS B CA 1
ATOM 1700 C C . LYS B 1 97 ? -11.758 -44.906 11.195 1 38.66 97 LYS B C 1
ATOM 1702 O O . LYS B 1 97 ? -11.492 -45.156 12.375 1 38.66 97 LYS B O 1
ATOM 1707 N N . ASN B 1 98 ? -13.141 -44.75 11.062 1 36.34 98 ASN B N 1
ATOM 1708 C CA . ASN B 1 98 ? -14.016 -45.75 11.656 1 36.34 98 ASN B CA 1
ATOM 1709 C C . ASN B 1 98 ? -13.414 -47.156 11.555 1 36.34 98 ASN B C 1
ATOM 1711 O O . ASN B 1 98 ? -13.203 -47.656 10.453 1 36.34 98 ASN B O 1
ATOM 1715 N N . GLU B 1 99 ? -12.422 -47.438 12.398 1 35.34 99 GLU B N 1
ATOM 1716 C CA . GLU B 1 99 ? -11.984 -48.812 12.617 1 35.34 99 GLU B CA 1
ATOM 1717 C C . GLU B 1 99 ? -13.156 -49.781 12.57 1 35.34 99 GLU B C 1
ATOM 1719 O O . GLU B 1 99 ? -14.055 -49.719 13.406 1 35.34 99 GLU B O 1
ATOM 1724 N N . MET B 1 100 ? -13.727 -49.938 11.297 1 36.5 100 MET B N 1
ATOM 1725 C CA . MET B 1 100 ? -14.703 -51.031 11.172 1 36.5 100 MET B CA 1
ATOM 1726 C C . MET B 1 100 ? -14.305 -52.219 12.031 1 36.5 100 MET B C 1
ATOM 1728 O O . MET B 1 100 ? -13.172 -52.688 11.961 1 36.5 100 MET B O 1
ATOM 1732 N N . PRO B 1 101 ? -14.93 -52.438 13.203 1 38.56 101 PRO B N 1
ATOM 1733 C CA . PRO B 1 101 ? -14.648 -53.594 14.031 1 38.56 101 PRO B CA 1
ATOM 1734 C C . PRO B 1 101 ? -14.484 -54.875 13.211 1 38.56 101 PRO B C 1
ATOM 1736 O O . PRO B 1 101 ? -15.125 -55.031 12.172 1 38.56 101 PRO B O 1
ATOM 1739 N N . ASP B 1 102 ? -13.273 -55.281 12.938 1 35.09 102 ASP B N 1
ATOM 1740 C CA . ASP B 1 102 ? -12.961 -56.594 12.344 1 35.09 102 ASP B CA 1
ATOM 1741 C C . ASP B 1 102 ? -13.961 -57.656 12.781 1 35.09 102 ASP B C 1
ATOM 1743 O O . ASP B 1 102 ? -14.086 -57.938 13.977 1 35.09 102 ASP B O 1
ATOM 1747 N N . VAL B 1 103 ? -15.188 -57.531 12.289 1 33.78 103 VAL B N 1
ATOM 1748 C CA . VAL B 1 103 ? -16.156 -58.594 12.508 1 33.78 103 VAL B CA 1
ATOM 1749 C C . VAL B 1 103 ? -15.469 -59.969 12.422 1 33.78 103 VAL B C 1
ATOM 1751 O O . VAL B 1 103 ? -14.703 -60.219 11.484 1 33.78 103 VAL B O 1
ATOM 1754 N N . THR B 1 104 ? -14.961 -60.406 13.594 1 32.78 104 THR B N 1
ATOM 1755 C CA . THR B 1 104 ? -14.484 -61.75 13.859 1 32.78 104 THR B CA 1
ATOM 1756 C C . THR B 1 104 ? -15.32 -62.781 13.109 1 32.78 104 THR B C 1
ATOM 1758 O O . THR B 1 104 ? -16.547 -62.812 13.227 1 32.78 104 THR B O 1
ATOM 1761 N N . THR B 1 105 ? -14.922 -62.906 11.781 1 33.22 105 THR B N 1
ATOM 1762 C CA . THR B 1 105 ? -15.453 -63.969 10.953 1 33.22 105 THR B CA 1
ATOM 1763 C C . THR B 1 105 ? -15.594 -65.25 11.75 1 33.22 105 THR B C 1
ATOM 1765 O O . THR B 1 105 ? -14.594 -65.812 12.203 1 33.22 105 THR B O 1
ATOM 1768 N N . PHE B 1 106 ? -16.641 -65.312 12.641 1 32.41 106 PHE B N 1
ATOM 1769 C CA . PHE B 1 106 ? -17.031 -66.562 13.312 1 32.41 106 PHE B CA 1
ATOM 1770 C C . PHE B 1 106 ? -17.016 -67.75 12.344 1 32.41 106 PHE B C 1
ATOM 1772 O O . PHE B 1 106 ? -17.766 -67.75 11.359 1 32.41 106 PHE B O 1
ATOM 1779 N N . ASN B 1 107 ? -15.688 -68.062 11.938 1 31.72 107 ASN B N 1
ATOM 1780 C CA . ASN B 1 107 ? -15.562 -69.312 11.227 1 31.72 107 ASN B CA 1
ATOM 1781 C C . ASN B 1 107 ? -16.453 -70.375 11.852 1 31.72 107 ASN B C 1
ATOM 1783 O O . ASN B 1 107 ? -16.266 -70.75 13.008 1 31.72 107 ASN B O 1
ATOM 1787 N N . ASP B 1 108 ? -17.75 -70.25 11.578 1 30.73 108 ASP B N 1
ATOM 1788 C CA . ASP B 1 108 ? -18.703 -71.312 11.891 1 30.73 108 ASP B CA 1
ATOM 1789 C C . ASP B 1 108 ? -18.156 -72.688 11.516 1 30.73 108 ASP B C 1
ATOM 1791 O O . ASP B 1 108 ? -18 -73 10.328 1 30.73 108 ASP B O 1
ATOM 1795 N N . ASP B 1 109 ? -16.922 -73.062 12.039 1 32.25 109 ASP B N 1
ATOM 1796 C CA . ASP B 1 109 ? -16.438 -74.438 11.875 1 32.25 109 ASP B CA 1
ATOM 1797 C C . ASP B 1 109 ? -17.531 -75.438 12.172 1 32.25 109 ASP B C 1
ATOM 1799 O O . ASP B 1 109 ? -17.469 -76.125 13.18 1 32.25 109 ASP B O 1
ATOM 1803 N N . SER B 1 110 ? -18.766 -75 12.172 1 32.12 110 SER B N 1
ATOM 1804 C CA . SER B 1 110 ? -19.641 -76.062 12.602 1 32.12 110 SER B CA 1
ATOM 1805 C C . SER B 1 110 ? -19.469 -77.312 11.727 1 32.12 110 SER B C 1
ATOM 1807 O O . SER B 1 110 ? -19.781 -77.312 10.539 1 32.12 110 SER B O 1
ATOM 1809 N N . GLU B 1 111 ? -18.25 -77.875 11.828 1 34.09 111 GLU B N 1
ATOM 1810 C CA . GLU B 1 111 ? -18.062 -79.25 11.312 1 34.09 111 GLU B CA 1
ATOM 1811 C C . GLU B 1 111 ? -19.297 -80.125 11.562 1 34.09 111 GLU B C 1
ATOM 1813 O O . GLU B 1 111 ? -19.672 -80.375 12.719 1 34.09 111 GLU B O 1
ATOM 1818 N N . GLY B 1 112 ? -20.281 -79.812 10.766 1 30.98 112 GLY B N 1
ATOM 1819 C CA . GLY B 1 112 ? -21.516 -80.562 10.711 1 30.98 112 GLY B CA 1
ATOM 1820 C C . GLY B 1 112 ? -21.297 -82.062 10.82 1 30.98 112 GLY B C 1
ATOM 1821 O O . GLY B 1 112 ? -20.391 -82.625 10.18 1 30.98 112 GLY B O 1
ATOM 1822 N N . ASP B 1 113 ? -21.422 -82.5 12.016 1 37.5 113 ASP B N 1
ATOM 1823 C CA . ASP B 1 113 ? -21.562 -83.938 12.445 1 37.5 113 ASP B CA 1
ATOM 1824 C C . ASP B 1 113 ? -22.438 -84.688 11.477 1 37.5 113 ASP B C 1
ATOM 1826 O O . ASP B 1 113 ? -23.656 -84.562 11.492 1 37.5 113 ASP B O 1
ATOM 1830 N N . VAL B 1 114 ? -22.234 -84.562 10.18 1 39.41 114 VAL B N 1
ATOM 1831 C CA . VAL B 1 114 ? -23.109 -85.375 9.336 1 39.41 114 VAL B CA 1
ATOM 1832 C C . VAL B 1 114 ? -23.109 -86.812 9.844 1 39.41 114 VAL B C 1
ATOM 1834 O O . VAL B 1 114 ? -22.094 -87.5 9.82 1 39.41 114 VAL B O 1
ATOM 1837 N N . LEU B 1 115 ? -24.156 -87 10.727 1 37.06 115 LEU B N 1
ATOM 1838 C CA . LEU B 1 115 ? -24.719 -88.188 11.359 1 37.06 115 LEU B CA 1
ATOM 1839 C C . LEU B 1 115 ? -24.672 -89.375 10.414 1 37.06 115 LEU B C 1
ATOM 1841 O O . LEU B 1 115 ? -24.531 -89.188 9.203 1 37.06 115 LEU B O 1
ATOM 1845 N N . PRO B 1 116 ? -25.656 -90.312 10.828 1 40.97 116 PRO B N 1
ATOM 1846 C CA . PRO B 1 116 ? -26 -91.75 10.938 1 40.97 116 PRO B CA 1
ATOM 1847 C C . PRO B 1 116 ? -26.359 -92.375 9.586 1 40.97 116 PRO B C 1
ATOM 1849 O O . PRO B 1 116 ? -25.812 -93.438 9.219 1 40.97 116 PRO B O 1
ATOM 1852 N N . PHE B 1 117 ? -27.688 -92.5 9.227 1 32.72 117 PHE B N 1
ATOM 1853 C CA . PHE B 1 117 ? -28.188 -93.5 8.242 1 32.72 117 PHE B CA 1
ATOM 1854 C C . PHE B 1 117 ? -27.766 -93.062 6.832 1 32.72 117 PHE B C 1
ATOM 1856 O O . PHE B 1 117 ? -27.703 -91.875 6.523 1 32.72 117 PHE B O 1
#

pLDDT: mean 81.42, std 26.39, range [30.73, 98.94]

Solvent-accessible surface area (backbone atoms only — not comparable to full-atom values): 13793 Å² total; per-residue (Å²): 86,65,51,53,29,31,22,74,36,64,50,75,73,44,72,50,77,51,98,92,39,76,47,39,35,33,40,32,34,30,35,33,65,77,97,73,58,40,37,33,59,36,32,29,55,49,72,49,44,68,73,65,56,78,50,64,70,40,48,33,36,31,35,42,46,70,39,31,49,79,58,95,93,38,78,46,49,46,37,33,49,82,45,78,44,69,62,62,70,60,74,68,61,74,68,74,71,72,73,68,71,76,74,73,76,73,75,75,65,73,72,73,72,79,73,78,133,87,65,50,54,28,31,23,75,38,66,52,76,73,43,72,51,78,51,98,92,38,78,47,40,36,34,40,32,34,30,35,33,65,79,95,74,59,41,37,32,60,34,32,29,55,50,72,49,44,69,72,65,57,81,50,64,70,41,47,34,36,30,35,42,46,70,39,31,47,78,57,96,94,38,79,46,48,46,36,34,49,82,44,78,45,69,62,63,68,61,74,68,62,74,66,75,74,73,73,67,73,77,70,73,75,73,73,74,70,69,72,71,75,78,77,85,132

Sequence (234 aa):
MEISGKIIQALEEQSGNGRNGTWRKRDYILETGGQYPKKVCLTVWGDKIDQFNIQQGQELTASIEVESREFNGRWYTDVKIWRVNNASAPNAAPAPKNEMPDVTTFNDDSEGDVLPFMEISGKIIQALEEQSGNGRNGTWRKRDYILETGGQYPKKVCLTVWGDKIDQFNIQQGQELTASIEVESREFNGRWYTDVKIWRVNNASAPNAAPAPKNEMPDVTTFNDDSEGDVLPF

Secondary structure (DSSP, 8-state):
-EEEEEEEEEPPPEEEEETTEEEEEEEEEEEE-SSS--EEEEEEETTHHHHH---TT-EEEEEEEEEEEEETTEEEEEEEEEEEEES------------------------------/-EEEEEEEEEPPPEEEEETTEEEEEEEEEEEE-SSS--EEEEEEETTHHHHH---TT-EEEEEEEEEEEEETTEEEEEEEEEEEEES------------------------------

Organism: Cyclobacterium marinum (strain ATCC 25205 / DSM 745 / LMG 13164 / NCIMB 1802) (NCBI:txid880070)

Foldseek 3Di:
DKAWAFFADKDDKDWDQDPVGIKIKIWTWGWGDDDDTDIDIEMEIDPVCVVVVDDHGFTWMFDWDWDWDDDPNDIDIHIYTDGIGGPPPPVPVPPPPPPPPPPPPPPCVVPPPPDDD/DKAWAFFADKDDKDWDQDPVGIKIKIWTWGWGDDDDTDIDIEMEIDPVCVVVVDDHGFTWMFDWDWDWDDDPNDIDIHIYTDGIGGPPPPVPPPPPPPPPPPPPPPPCVVVPPPDDD

InterPro domains:
  IPR021474 Protein of unknown function DUF3127 [PF11325] (2-85)